Protein AF-A0AB38FK28-F1 (afdb_monomer_lite)

Sequence (221 aa):
MGLDLGRRVYFEWERLPGKGVQDGFDFVATDAWYVGEEPYRRPQGPSSAAFSTSLTITFDDGPDHKDHRIPLFGSRGEQVLTATWIARQGLHLVSSDLPDAWVNALGRVGHDLNVRQYGGVVERIDWVAEYQPDSGYVFLLSDVTVLGRGPSGLGMSGSAAQVDDEVESVVVCIADLVQDQVARAHVAWPWGDTGGFMTPRLVDAVAVWSGKGHHRVIGSL

Foldseek 3Di:
DADDPPFAKDFDWDFDDDDPDDDDPRIDTQWMDTDPDDTDHDPPDDDPDDDDDDDDDDDPDDDDDDDPDPDPDDDFFAWAFKWKAFLVPFIDTPGHPAPPLLVVLSRLLRLQLNDQKDQFHFGMKIWIWGADPVPQWIFIWIFTDTPPDDTPDTDFDDDTDGSPDDSQVSNLRVNQRVQVNCVVVVMAPNADPVGDHFHWDQDPNFTWGHDDVDTDGRNGD

Radius of gyration: 20.31 Å; chains: 1; bounding box: 53×39×53 Å

Structure (mmCIF, N/CA/C/O backbone):
data_AF-A0AB38FK28-F1
#
_entry.id   AF-A0AB38FK28-F1
#
loop_
_atom_site.group_PDB
_atom_site.id
_atom_site.type_symbol
_atom_site.label_atom_id
_atom_site.label_alt_id
_atom_site.label_comp_id
_atom_site.label_asym_id
_atom_site.label_entity_id
_atom_site.label_seq_id
_atom_site.pdbx_PDB_ins_code
_atom_site.Cartn_x
_atom_site.Cartn_y
_atom_site.Cartn_z
_atom_site.occupancy
_atom_site.B_iso_or_equiv
_atom_site.auth_seq_id
_atom_site.auth_comp_id
_atom_site.auth_asym_id
_atom_site.auth_atom_id
_atom_site.pdbx_PDB_model_num
ATOM 1 N N . MET A 1 1 ? 18.314 17.790 22.377 1.00 45.34 1 MET A N 1
ATOM 2 C CA . MET A 1 1 ? 19.606 18.012 21.695 1.00 45.34 1 MET A CA 1
ATOM 3 C C . MET A 1 1 ? 19.724 16.937 20.637 1.00 45.34 1 MET A C 1
ATOM 5 O O . MET A 1 1 ? 19.543 15.780 20.990 1.00 45.34 1 MET A O 1
ATOM 9 N N . GLY A 1 2 ? 19.870 17.319 19.371 1.00 56.09 2 GLY A N 1
ATOM 10 C CA . GLY A 1 2 ? 20.048 16.385 18.255 1.00 56.09 2 GLY A CA 1
ATOM 11 C C . GLY A 1 2 ? 21.513 16.316 17.833 1.00 56.09 2 GLY A C 1
ATOM 12 O O . GLY A 1 2 ? 22.313 17.133 18.285 1.00 56.09 2 GLY A O 1
ATOM 13 N N . LEU A 1 3 ? 21.842 15.340 16.989 1.00 63.22 3 LEU A N 1
ATOM 14 C CA . LEU A 1 3 ? 23.146 15.244 16.336 1.00 63.22 3 LEU A CA 1
ATOM 15 C C . LEU A 1 3 ? 23.212 16.222 15.149 1.00 63.22 3 LEU A C 1
ATOM 17 O O . LEU A 1 3 ? 22.220 16.430 14.451 1.00 63.22 3 LEU A O 1
ATOM 21 N N . ASP A 1 4 ? 24.384 16.800 14.922 1.00 67.00 4 ASP A N 1
ATOM 22 C CA . ASP A 1 4 ? 24.697 17.728 13.843 1.00 67.00 4 ASP A CA 1
ATOM 23 C C . ASP A 1 4 ? 24.969 16.933 12.565 1.00 67.00 4 ASP A C 1
ATOM 25 O O . ASP A 1 4 ? 25.774 15.994 12.546 1.00 67.00 4 ASP A O 1
ATOM 29 N N . LEU A 1 5 ? 24.321 17.336 11.473 1.00 55.88 5 LEU A N 1
ATOM 30 C CA . LEU A 1 5 ? 24.509 16.716 10.164 1.00 55.88 5 LEU A CA 1
ATOM 31 C C . LEU A 1 5 ? 25.976 16.808 9.715 1.00 55.88 5 LEU A C 1
ATOM 33 O O . LEU A 1 5 ? 26.608 17.859 9.804 1.00 55.88 5 LEU A O 1
ATOM 37 N N . GLY A 1 6 ? 26.510 15.695 9.202 1.00 70.12 6 GLY A N 1
ATOM 38 C CA . GLY A 1 6 ? 27.866 15.612 8.648 1.00 70.12 6 GLY A CA 1
ATOM 39 C C . GLY A 1 6 ? 28.989 15.395 9.670 1.00 70.12 6 GLY A C 1
ATOM 40 O O . GLY A 1 6 ? 30.139 15.217 9.267 1.00 70.12 6 GLY A O 1
ATOM 41 N N . ARG A 1 7 ? 28.698 15.362 10.979 1.00 66.94 7 ARG A N 1
ATOM 42 C CA . ARG A 1 7 ? 29.691 14.991 12.000 1.00 66.94 7 ARG A CA 1
ATOM 43 C C . ARG A 1 7 ? 29.719 13.479 12.220 1.00 66.94 7 ARG A C 1
ATOM 45 O O . ARG A 1 7 ? 28.685 12.821 12.271 1.00 66.94 7 ARG A O 1
ATOM 52 N N . ARG A 1 8 ? 30.926 12.928 12.385 1.00 67.81 8 ARG A N 1
ATOM 53 C CA . ARG A 1 8 ? 31.121 11.507 12.705 1.00 67.81 8 ARG A CA 1
ATOM 54 C C . ARG A 1 8 ? 30.740 11.230 14.157 1.00 67.81 8 ARG A C 1
ATOM 56 O O . ARG A 1 8 ? 31.128 11.986 15.050 1.00 67.81 8 ARG A O 1
ATOM 63 N N . VAL A 1 9 ? 30.048 10.120 14.380 1.00 72.38 9 VAL A N 1
ATOM 64 C CA . VAL A 1 9 ? 29.548 9.679 15.686 1.00 72.38 9 VAL A CA 1
ATOM 65 C C . VAL A 1 9 ? 29.892 8.209 15.931 1.00 72.38 9 VAL A C 1
ATOM 67 O O . VAL A 1 9 ? 29.940 7.419 14.990 1.00 72.38 9 VAL A O 1
ATOM 70 N N . TYR A 1 10 ? 30.144 7.854 17.188 1.00 73.38 10 TYR A N 1
ATOM 71 C CA . TYR A 1 10 ? 30.193 6.478 17.674 1.00 73.38 10 TYR A CA 1
ATOM 72 C C . TYR A 1 10 ? 28.842 6.092 18.275 1.00 73.38 10 TYR A C 1
ATOM 74 O O . TYR A 1 10 ? 28.153 6.949 18.828 1.00 73.38 10 TYR A O 1
ATOM 82 N N . PHE A 1 11 ? 28.500 4.805 18.184 1.00 75.19 11 PHE A N 1
ATOM 83 C CA . PHE A 1 11 ? 27.292 4.222 18.765 1.00 75.19 11 PHE A CA 1
ATOM 84 C C . PHE A 1 11 ? 27.637 3.004 19.618 1.00 75.19 11 PHE A C 1
ATOM 86 O O . PHE A 1 11 ? 28.484 2.197 19.227 1.00 75.19 11 PHE A O 1
ATOM 93 N N . GLU A 1 12 ? 26.930 2.847 20.733 1.00 74.62 12 GLU A N 1
ATOM 94 C CA . GLU A 1 12 ? 26.866 1.596 21.490 1.00 74.62 12 GLU A CA 1
ATOM 95 C C . GLU A 1 12 ? 25.506 0.936 21.243 1.00 74.62 12 GLU A C 1
ATOM 97 O O . GLU A 1 12 ? 24.482 1.620 21.195 1.00 74.62 12 GLU A O 1
ATOM 102 N N . TRP A 1 13 ? 25.502 -0.381 21.031 1.00 69.81 13 TRP A N 1
ATOM 103 C CA . TRP A 1 13 ? 24.314 -1.143 20.651 1.00 69.81 13 TRP A CA 1
ATOM 104 C C . TRP A 1 13 ? 24.038 -2.234 21.678 1.00 69.81 13 TRP A C 1
ATOM 106 O O . TRP A 1 13 ? 24.924 -3.030 21.990 1.00 69.81 13 TRP A O 1
ATOM 116 N N . GLU A 1 14 ? 22.791 -2.335 22.127 1.00 71.56 14 GLU A N 1
ATOM 117 C CA . GLU A 1 14 ? 22.325 -3.444 22.957 1.00 71.56 14 GLU A CA 1
ATOM 118 C C . GLU A 1 14 ? 21.278 -4.270 22.219 1.00 71.56 14 GLU A C 1
ATOM 120 O O . GLU A 1 14 ? 20.432 -3.752 21.488 1.00 71.56 14 GLU A O 1
ATOM 125 N N . ARG A 1 15 ? 21.327 -5.587 22.429 1.00 70.56 15 ARG A N 1
ATOM 126 C CA . ARG A 1 15 ? 20.330 -6.505 21.885 1.00 70.56 15 ARG A CA 1
ATOM 127 C C . ARG A 1 15 ? 19.040 -6.415 22.699 1.00 70.56 15 ARG A C 1
ATOM 129 O O . ARG A 1 15 ? 19.077 -6.585 23.918 1.00 70.56 15 ARG A O 1
ATOM 136 N N . LEU A 1 16 ? 17.900 -6.225 22.040 1.00 64.12 16 LEU A N 1
ATOM 137 C CA . LEU A 1 16 ? 16.601 -6.188 22.712 1.00 64.12 16 LEU A CA 1
ATOM 138 C C . LEU A 1 16 ? 16.271 -7.562 23.338 1.00 64.12 16 LEU A C 1
ATOM 140 O O . LEU A 1 16 ? 16.328 -8.585 22.649 1.00 64.12 16 LEU A O 1
ATOM 144 N N . PRO A 1 17 ? 15.918 -7.633 24.636 1.00 56.78 17 PRO A N 1
ATOM 145 C CA . PRO A 1 17 ? 15.586 -8.903 25.272 1.00 56.78 17 PRO A CA 1
ATOM 146 C C . PRO A 1 17 ? 14.168 -9.378 24.895 1.00 56.78 17 PRO A C 1
ATOM 148 O O . PRO A 1 17 ? 13.183 -8.701 25.179 1.00 56.78 17 PRO A O 1
ATOM 151 N N . GLY A 1 18 ? 14.048 -10.583 24.318 1.00 57.38 18 GLY A N 1
ATOM 152 C CA . GLY A 1 18 ? 12.764 -11.252 24.048 1.00 57.38 18 GLY A CA 1
ATOM 153 C C . GLY A 1 18 ? 12.897 -12.535 23.208 1.00 57.38 18 GLY A C 1
ATOM 154 O O . GLY A 1 18 ? 13.809 -12.659 22.397 1.00 57.38 18 GLY A O 1
ATOM 155 N N . LYS A 1 19 ? 12.002 -13.520 23.403 1.00 42.84 19 LYS A N 1
ATOM 156 C CA . LYS A 1 19 ? 11.842 -14.681 22.500 1.00 42.84 19 LYS A CA 1
ATOM 157 C C . LYS A 1 19 ? 10.788 -14.343 21.443 1.00 42.84 19 LYS A C 1
ATOM 159 O O . LYS A 1 19 ? 9.656 -14.050 21.809 1.00 42.84 19 LYS A O 1
ATOM 164 N N . GLY A 1 20 ? 11.154 -14.448 20.168 1.00 53.97 20 GLY A N 1
ATOM 165 C CA . GLY A 1 20 ? 10.292 -14.096 19.025 1.00 53.97 20 GLY A CA 1
ATOM 166 C C . GLY A 1 20 ? 10.968 -13.121 18.065 1.00 53.97 20 GLY A C 1
ATOM 167 O O . GLY A 1 20 ? 10.340 -12.200 17.567 1.00 53.97 20 GLY A O 1
ATOM 168 N N . VAL A 1 21 ? 12.273 -13.304 17.892 1.00 46.75 21 VAL A N 1
ATOM 169 C CA . VAL A 1 21 ? 13.160 -12.458 17.107 1.00 46.75 21 VAL A CA 1
ATOM 170 C C . VAL A 1 21 ? 12.971 -12.787 15.629 1.00 46.75 21 VAL A C 1
ATOM 172 O O . VAL A 1 21 ? 13.216 -13.929 15.238 1.00 46.75 21 VAL A O 1
ATOM 175 N N . GLN A 1 22 ? 12.532 -11.814 14.834 1.00 42.69 22 GLN A N 1
ATOM 176 C CA . GLN A 1 22 ? 12.426 -11.928 13.383 1.00 42.69 22 GLN A CA 1
ATOM 177 C C . GLN A 1 22 ? 13.329 -10.858 12.748 1.00 42.69 22 GLN A C 1
ATOM 179 O O . GLN A 1 22 ? 13.179 -9.674 13.029 1.00 42.69 22 GLN A O 1
ATOM 184 N N . ASP A 1 23 ? 14.281 -11.330 11.943 1.00 45.16 23 ASP A N 1
ATOM 185 C CA . ASP A 1 23 ? 15.019 -10.614 10.899 1.00 45.16 23 ASP A CA 1
ATOM 186 C C . ASP A 1 23 ? 15.757 -9.318 11.287 1.00 45.16 23 ASP A C 1
ATOM 188 O O . ASP A 1 23 ? 15.281 -8.218 11.056 1.00 45.16 23 ASP A O 1
ATOM 192 N N . GLY A 1 24 ? 16.998 -9.439 11.778 1.00 48.94 24 GLY A N 1
ATOM 193 C CA . GLY A 1 24 ? 18.064 -8.432 11.591 1.00 48.94 24 GLY A CA 1
ATOM 194 C C . GLY A 1 24 ? 17.951 -7.085 12.326 1.00 48.94 24 GLY A C 1
ATOM 195 O O . GLY A 1 24 ? 18.949 -6.370 12.400 1.00 48.94 24 GLY A O 1
ATOM 196 N N . PHE A 1 25 ? 16.806 -6.752 12.922 1.00 52.03 25 PHE A N 1
ATOM 197 C CA . PHE A 1 25 ? 16.550 -5.490 13.636 1.00 52.03 25 PHE A CA 1
ATOM 198 C C . PHE A 1 25 ? 16.627 -5.640 15.172 1.00 52.03 25 PHE A C 1
ATOM 200 O O . PHE A 1 25 ? 15.897 -4.998 15.925 1.00 52.03 25 PHE A O 1
ATOM 207 N N . ASP A 1 26 ? 17.538 -6.495 15.646 1.00 66.56 26 ASP A N 1
ATOM 208 C CA . ASP A 1 26 ? 17.649 -6.947 17.046 1.00 66.56 26 ASP A CA 1
ATOM 209 C C . ASP A 1 26 ? 18.312 -5.954 18.006 1.00 66.56 26 ASP A C 1
ATOM 211 O O . ASP A 1 26 ? 18.405 -6.228 19.207 1.00 66.56 26 ASP A O 1
ATOM 215 N N . PHE A 1 27 ? 18.835 -4.844 17.493 1.00 62.97 27 PHE A N 1
ATOM 216 C CA . PHE A 1 27 ? 19.726 -3.958 18.229 1.00 62.97 27 PHE A CA 1
ATOM 217 C C . PHE A 1 27 ? 19.141 -2.556 18.335 1.00 62.97 27 PHE A C 1
ATOM 219 O O . PHE A 1 27 ? 18.683 -1.978 17.351 1.00 62.97 27 PHE A O 1
ATOM 226 N N . VAL A 1 28 ? 19.201 -1.991 19.537 1.00 63.28 28 VAL A N 1
ATOM 227 C CA . VAL A 1 28 ? 18.899 -0.583 19.789 1.00 63.28 28 VAL A CA 1
ATOM 228 C C . VAL A 1 28 ? 20.192 0.134 20.146 1.00 63.28 28 VAL A C 1
ATOM 230 O O . VAL A 1 28 ? 20.982 -0.367 20.945 1.00 63.28 28 VAL A O 1
ATOM 233 N N . ALA A 1 29 ? 20.426 1.299 19.543 1.00 66.19 29 ALA A N 1
ATOM 234 C CA . ALA A 1 29 ? 21.518 2.162 19.967 1.00 66.19 29 ALA A CA 1
ATOM 235 C C . ALA A 1 29 ? 21.179 2.730 21.352 1.00 66.19 29 ALA A C 1
ATOM 237 O O . ALA A 1 29 ? 20.162 3.413 21.508 1.00 66.19 29 ALA A O 1
ATOM 238 N N . THR A 1 30 ? 21.996 2.435 22.359 1.00 69.81 30 THR A N 1
ATOM 239 C CA . THR A 1 30 ? 21.799 2.925 23.731 1.00 69.81 30 THR A CA 1
ATOM 240 C C . THR A 1 30 ? 22.462 4.271 23.950 1.00 69.81 30 THR A C 1
ATOM 242 O O . THR A 1 30 ? 21.908 5.128 24.642 1.00 69.81 30 THR A O 1
ATOM 245 N N . ASP A 1 31 ? 23.602 4.481 23.296 1.00 68.50 31 ASP A N 1
ATOM 246 C CA . ASP A 1 31 ? 24.428 5.668 23.447 1.00 68.50 31 ASP A CA 1
ATOM 247 C C . ASP A 1 31 ? 24.978 6.115 22.088 1.00 68.50 31 ASP A C 1
ATOM 249 O O . ASP A 1 31 ? 25.240 5.305 21.196 1.00 68.50 31 ASP A O 1
ATOM 253 N N . ALA A 1 32 ? 25.148 7.429 21.935 1.00 72.31 32 ALA A N 1
ATOM 254 C CA . ALA A 1 32 ? 25.758 8.047 20.765 1.00 72.31 32 ALA A CA 1
ATOM 255 C C . ALA A 1 32 ? 26.589 9.266 21.182 1.00 72.31 32 ALA A C 1
ATOM 257 O O . ALA A 1 32 ? 26.138 10.071 22.000 1.00 72.31 32 ALA A O 1
ATOM 258 N N . TRP A 1 33 ? 27.786 9.428 20.617 1.00 78.94 33 TRP A N 1
ATOM 259 C CA . TRP A 1 33 ? 28.655 10.583 20.885 1.00 78.94 33 TRP A CA 1
ATOM 260 C C . TRP A 1 33 ? 29.524 10.930 19.679 1.00 78.94 33 TRP A C 1
ATOM 262 O O . TRP A 1 33 ? 29.792 10.077 18.835 1.00 78.94 33 TRP A O 1
ATOM 272 N N . TYR A 1 34 ? 29.972 12.183 19.565 1.00 77.81 34 TYR A N 1
ATOM 273 C CA . TYR A 1 34 ? 30.858 12.573 18.468 1.00 77.81 34 TYR A CA 1
ATOM 274 C C . TYR A 1 34 ? 32.239 11.939 18.605 1.00 77.81 34 TYR A C 1
ATOM 276 O O . TYR A 1 34 ? 32.780 11.782 19.701 1.00 77.81 34 TYR A O 1
ATOM 284 N N . VAL A 1 35 ? 32.850 11.617 17.466 1.00 70.62 35 VAL A N 1
ATOM 285 C CA . VAL A 1 35 ? 34.230 11.126 17.428 1.00 70.62 35 VAL A CA 1
ATOM 286 C C . VAL A 1 35 ? 35.160 12.186 18.031 1.00 70.62 35 VAL A C 1
ATOM 288 O O . VAL A 1 35 ? 35.263 13.293 17.505 1.00 70.62 35 VAL A O 1
ATOM 291 N N . GLY A 1 36 ? 35.841 11.828 19.123 1.00 74.06 36 GLY A N 1
ATOM 292 C CA . GLY A 1 36 ? 36.743 12.713 19.871 1.00 74.06 36 GLY A CA 1
ATOM 293 C C . GLY A 1 36 ? 36.127 13.376 21.109 1.00 74.06 36 GLY A C 1
ATOM 294 O O . GLY A 1 36 ? 36.848 14.060 21.829 1.00 74.06 36 GLY A O 1
ATOM 295 N N . GLU A 1 37 ? 34.837 13.162 21.378 1.00 78.00 37 GLU A N 1
ATOM 296 C CA . GLU A 1 37 ? 34.157 13.618 22.597 1.00 78.00 37 GLU A CA 1
ATOM 297 C C . GLU A 1 37 ? 33.921 12.450 23.572 1.00 78.00 37 GLU A C 1
ATOM 299 O O . GLU A 1 37 ? 33.956 11.280 23.180 1.00 78.00 37 GLU A O 1
ATOM 304 N N . GLU A 1 38 ? 33.708 12.755 24.857 1.00 69.19 38 GLU A N 1
ATOM 305 C CA . GLU A 1 38 ? 33.360 11.732 25.849 1.00 69.19 38 GLU A CA 1
ATOM 306 C C . GLU A 1 38 ? 31.903 11.256 25.668 1.00 69.19 38 GLU A C 1
ATOM 308 O O . GLU A 1 38 ? 31.031 12.069 25.341 1.00 69.19 38 GLU A O 1
ATOM 313 N N . PRO A 1 39 ? 31.605 9.960 25.896 1.00 63.84 39 PRO A N 1
ATOM 314 C CA . PRO A 1 39 ? 30.258 9.417 25.754 1.00 63.84 39 PRO A CA 1
ATOM 315 C C . PRO A 1 39 ? 29.245 10.138 26.649 1.00 63.84 39 PRO A C 1
ATOM 317 O O . PRO A 1 39 ? 29.352 10.114 27.879 1.00 63.84 39 PRO A O 1
ATOM 320 N N . TYR A 1 40 ? 28.222 10.746 26.046 1.00 60.44 40 TYR A N 1
ATOM 321 C CA . TYR A 1 40 ? 27.107 11.301 26.805 1.00 60.44 40 TYR A CA 1
ATOM 322 C C . TYR A 1 40 ? 26.175 10.172 27.249 1.00 60.44 40 TYR A C 1
ATOM 324 O O . TYR A 1 40 ? 25.362 9.686 26.466 1.00 60.44 40 TYR A O 1
ATOM 332 N N . ARG A 1 41 ? 26.254 9.783 28.525 1.00 55.84 41 ARG A N 1
ATOM 333 C CA . ARG A 1 41 ? 25.290 8.847 29.114 1.00 55.84 41 ARG A CA 1
ATOM 334 C C . ARG A 1 41 ? 24.007 9.571 29.488 1.00 55.84 41 ARG A C 1
ATOM 336 O O . ARG A 1 41 ? 24.016 10.492 30.311 1.00 55.84 41 ARG A O 1
ATOM 343 N N . ARG A 1 42 ? 22.882 9.119 28.933 1.00 51.28 42 ARG A N 1
ATOM 344 C CA . ARG A 1 42 ? 21.558 9.609 29.336 1.00 51.28 42 ARG A CA 1
ATOM 345 C C . ARG A 1 42 ? 21.354 9.345 30.843 1.00 51.28 42 ARG A C 1
ATOM 347 O O . ARG A 1 42 ? 21.600 8.227 31.297 1.00 51.28 42 ARG A O 1
ATOM 354 N N . PRO A 1 43 ? 20.862 10.322 31.629 1.00 50.16 43 PRO A N 1
ATOM 355 C CA . PRO A 1 43 ? 20.476 10.073 33.014 1.00 50.16 43 PRO A CA 1
ATOM 356 C C . PRO A 1 43 ? 19.419 8.964 33.076 1.00 50.16 43 PRO A C 1
ATOM 358 O O . PRO A 1 43 ? 18.371 9.070 32.436 1.00 50.16 43 PRO A O 1
ATOM 361 N N . GLN A 1 44 ? 19.679 7.903 33.840 1.00 46.41 44 GLN A N 1
ATOM 362 C CA . GLN A 1 44 ? 18.684 6.862 34.084 1.00 46.41 44 GLN A CA 1
ATOM 363 C C . GLN A 1 44 ? 17.610 7.414 35.031 1.00 46.41 44 GLN A C 1
ATOM 365 O O . GLN A 1 44 ? 17.817 7.537 36.235 1.00 46.41 44 GLN A O 1
ATOM 370 N N . GLY A 1 45 ? 16.465 7.798 34.471 1.00 51.53 45 GLY A N 1
ATOM 371 C CA . GLY A 1 45 ? 15.310 8.294 35.211 1.00 51.53 45 GLY A CA 1
ATOM 372 C C . GLY A 1 45 ? 14.088 8.441 34.300 1.00 51.53 45 GLY A C 1
ATOM 373 O O . GLY A 1 45 ? 14.239 8.476 33.076 1.00 51.53 45 GLY A O 1
ATOM 374 N N . PRO A 1 46 ? 12.867 8.506 34.861 1.00 40.25 46 PRO A N 1
ATOM 375 C CA . PRO A 1 46 ? 11.655 8.669 34.069 1.00 40.25 46 PRO A CA 1
ATOM 376 C C . PRO A 1 46 ? 11.679 10.030 33.361 1.00 40.25 46 PRO A C 1
ATOM 378 O O . PRO A 1 46 ? 11.501 11.079 33.978 1.00 40.25 46 PRO A O 1
ATOM 381 N N . SER A 1 47 ? 11.920 10.008 32.052 1.00 46.09 47 SER A N 1
ATOM 382 C CA . SER A 1 47 ? 11.787 11.180 31.188 1.00 46.09 47 SER A CA 1
ATOM 383 C C . SER A 1 47 ? 10.307 11.419 30.895 1.00 46.09 47 SER A C 1
ATOM 385 O O . SER A 1 47 ? 9.646 10.556 30.322 1.00 46.09 47 SER A O 1
ATOM 387 N N . SER A 1 48 ? 9.785 12.595 31.250 1.00 41.97 48 SER A N 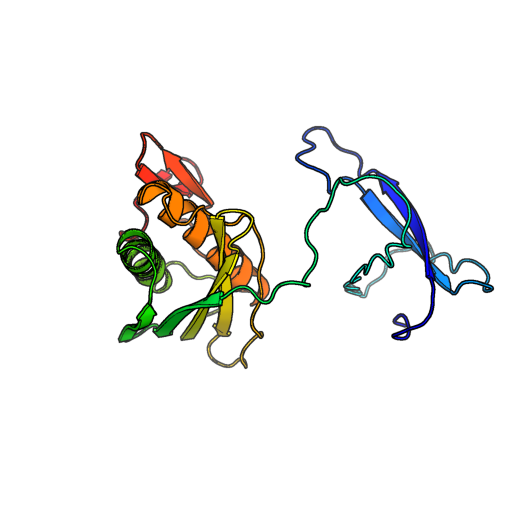1
ATOM 388 C CA . SER A 1 48 ? 8.422 13.033 30.903 1.00 41.97 48 SER A CA 1
ATOM 389 C C . SER A 1 48 ? 8.285 13.525 29.456 1.00 41.97 48 SER A C 1
ATOM 391 O O . SER A 1 48 ? 7.190 13.889 29.031 1.00 41.97 48 SER A O 1
ATOM 393 N N . ALA A 1 49 ? 9.374 13.524 28.684 1.00 36.28 49 ALA A N 1
ATOM 394 C CA . ALA A 1 49 ? 9.381 13.882 27.275 1.00 36.28 49 ALA A CA 1
ATOM 395 C C . ALA A 1 49 ? 9.846 12.684 26.437 1.00 36.28 49 ALA A C 1
ATOM 397 O O . ALA A 1 49 ? 10.972 12.195 26.585 1.00 36.28 49 ALA A O 1
ATOM 398 N N . ALA A 1 50 ? 8.970 12.208 25.553 1.00 30.25 50 ALA A N 1
ATOM 399 C CA . ALA A 1 50 ? 9.341 11.279 24.498 1.00 30.25 50 ALA A CA 1
ATOM 400 C C . ALA A 1 50 ? 10.124 12.061 23.436 1.00 30.25 50 ALA A C 1
ATOM 402 O O . ALA A 1 50 ? 9.551 12.808 22.646 1.00 30.25 50 ALA A O 1
ATOM 403 N N . PHE A 1 51 ? 11.447 11.930 23.448 1.00 34.31 51 PHE A N 1
ATOM 404 C CA . PHE A 1 51 ? 12.283 12.410 22.355 1.00 34.31 51 PHE A CA 1
ATOM 405 C C . PHE A 1 51 ? 12.344 11.314 21.293 1.00 34.31 51 PHE A C 1
ATOM 407 O O . PHE A 1 51 ? 12.850 10.227 21.566 1.00 34.31 51 PHE A O 1
ATOM 414 N N . SER A 1 52 ? 11.814 11.600 20.105 1.00 32.31 52 SER A N 1
ATOM 415 C CA . SER A 1 52 ? 12.049 10.788 18.912 1.00 32.31 52 SER A CA 1
ATOM 416 C C . SER A 1 52 ? 13.367 11.228 18.277 1.00 32.31 52 SER A C 1
ATOM 418 O O . SER A 1 52 ? 13.581 12.420 18.045 1.00 32.31 52 SER A O 1
ATOM 420 N N . THR A 1 53 ? 14.259 10.280 18.017 1.00 34.44 53 THR A N 1
ATOM 421 C CA . THR A 1 53 ? 15.469 10.489 17.220 1.00 34.44 53 THR A CA 1
ATOM 422 C C . THR A 1 53 ? 15.442 9.471 16.093 1.00 34.44 53 THR A C 1
ATOM 424 O O . THR A 1 53 ? 15.495 8.272 16.341 1.00 34.44 53 THR A O 1
ATOM 427 N N . SER A 1 54 ? 15.338 9.949 14.855 1.00 35.09 54 SER A N 1
ATOM 428 C CA . SER A 1 54 ? 15.556 9.148 13.654 1.00 35.09 54 SER A CA 1
ATOM 429 C C . SER A 1 54 ? 17.036 9.218 13.287 1.00 35.09 54 SER A C 1
ATOM 431 O O . SER A 1 54 ? 17.563 10.311 13.070 1.00 35.09 54 SER A O 1
ATOM 433 N N . LEU A 1 55 ? 17.704 8.069 13.233 1.00 37.97 55 LEU A N 1
ATOM 434 C CA . LEU A 1 55 ? 19.081 7.944 12.767 1.00 37.97 55 LEU A CA 1
ATOM 435 C C . LEU A 1 55 ? 19.076 7.388 11.342 1.00 37.97 55 LEU A C 1
ATOM 437 O O . LEU A 1 55 ? 18.569 6.294 11.111 1.00 37.97 55 LEU A O 1
ATOM 441 N N . THR A 1 56 ? 19.685 8.117 10.412 1.00 36.03 56 THR A N 1
ATOM 442 C CA . THR A 1 56 ? 19.988 7.620 9.066 1.00 36.03 56 THR A CA 1
ATOM 443 C C . THR A 1 56 ? 21.458 7.223 9.038 1.00 36.03 56 THR A C 1
ATOM 445 O O . THR A 1 56 ? 22.329 8.082 9.168 1.00 36.03 56 THR A O 1
ATOM 448 N N . ILE A 1 57 ? 21.742 5.926 8.913 1.00 37.06 57 ILE A N 1
ATOM 449 C CA . ILE A 1 57 ? 23.108 5.404 8.797 1.00 37.06 57 ILE A CA 1
ATOM 450 C C . ILE A 1 57 ? 23.460 5.338 7.311 1.00 37.06 57 ILE A C 1
ATOM 452 O O . ILE A 1 57 ? 22.817 4.620 6.550 1.00 37.06 57 ILE A O 1
ATOM 456 N N . THR A 1 58 ? 24.480 6.083 6.898 1.00 34.09 58 THR A N 1
ATOM 457 C CA . THR A 1 58 ? 25.113 5.959 5.579 1.00 34.09 58 THR A CA 1
ATOM 458 C C . THR A 1 58 ? 26.454 5.259 5.747 1.00 34.09 58 THR A C 1
ATOM 460 O O . THR A 1 58 ? 27.318 5.766 6.465 1.00 34.09 58 THR A O 1
ATOM 463 N N . PHE A 1 59 ? 26.624 4.104 5.107 1.00 34.34 59 PHE A N 1
ATOM 464 C CA . PHE A 1 59 ? 27.897 3.391 5.064 1.00 34.34 59 PHE A CA 1
ATOM 465 C C . PHE A 1 59 ? 28.786 4.018 3.981 1.00 34.34 59 PHE A C 1
ATOM 467 O O . PHE A 1 59 ? 28.364 4.167 2.837 1.00 34.34 59 PHE A O 1
ATOM 474 N N . ASP A 1 60 ? 29.988 4.441 4.370 1.00 36.47 60 ASP A N 1
ATOM 475 C CA . ASP A 1 60 ? 31.040 4.894 3.456 1.00 36.47 60 ASP A CA 1
ATOM 476 C C . ASP A 1 60 ? 31.902 3.670 3.122 1.00 36.47 60 ASP A C 1
ATOM 478 O O . ASP A 1 60 ? 32.842 3.334 3.848 1.00 36.47 60 ASP A O 1
ATOM 482 N N . ASP A 1 61 ? 31.498 2.926 2.090 1.00 42.53 61 ASP A N 1
ATOM 483 C CA . ASP A 1 61 ? 32.192 1.712 1.665 1.00 42.53 61 ASP A CA 1
ATOM 484 C C . ASP A 1 61 ? 33.493 2.086 0.938 1.00 42.53 61 ASP A C 1
ATOM 486 O O . ASP A 1 61 ? 33.515 2.447 -0.241 1.00 42.53 61 ASP A O 1
ATOM 490 N N . GLY A 1 62 ? 34.606 2.001 1.672 1.00 37.19 62 GLY A N 1
ATOM 491 C CA . GLY A 1 62 ? 35.954 2.052 1.110 1.00 37.19 62 GLY A CA 1
ATOM 492 C C . GLY A 1 62 ? 36.204 0.914 0.101 1.00 37.19 62 GLY A C 1
ATOM 493 O O . GLY A 1 62 ? 35.563 -0.134 0.166 1.00 37.19 62 GLY A O 1
ATOM 494 N N . PRO A 1 63 ? 37.156 1.083 -0.833 1.00 39.78 63 PRO A N 1
ATOM 495 C CA . PRO A 1 63 ? 37.138 0.418 -2.140 1.00 39.78 63 PRO A CA 1
ATOM 496 C C . PRO A 1 63 ? 37.560 -1.062 -2.166 1.00 39.78 63 PRO A C 1
ATOM 498 O O . PRO A 1 63 ? 37.818 -1.580 -3.247 1.00 39.78 63 PRO A O 1
ATOM 501 N N . ASP A 1 64 ? 37.674 -1.751 -1.030 1.00 45.44 64 ASP A N 1
ATOM 502 C CA . ASP A 1 64 ? 38.395 -3.027 -0.999 1.00 45.44 64 ASP A CA 1
ATOM 503 C C . ASP A 1 64 ? 37.832 -4.014 0.037 1.00 45.44 64 ASP A C 1
ATOM 505 O O . ASP A 1 64 ? 38.437 -4.254 1.074 1.00 45.44 64 ASP A O 1
ATOM 509 N N . HIS A 1 65 ? 36.658 -4.600 -0.230 1.00 38.06 65 HIS A N 1
ATOM 510 C CA . HIS A 1 65 ? 36.294 -5.940 0.251 1.00 38.06 65 HIS A CA 1
ATOM 511 C C . HIS A 1 65 ? 35.126 -6.530 -0.564 1.00 38.06 65 HIS A C 1
ATOM 513 O O . HIS A 1 65 ? 34.230 -5.835 -1.027 1.00 38.06 65 HIS A O 1
ATOM 519 N N . LYS A 1 66 ? 35.212 -7.844 -0.787 1.00 34.56 66 LYS A N 1
ATOM 520 C CA . LYS A 1 66 ? 34.493 -8.651 -1.784 1.00 34.56 66 LYS A CA 1
ATOM 521 C C . LYS A 1 66 ? 32.962 -8.589 -1.671 1.00 34.56 66 LYS A C 1
ATOM 523 O O . LYS A 1 66 ? 32.412 -8.677 -0.579 1.00 34.56 66 LYS A O 1
ATOM 528 N N . ASP A 1 67 ? 32.332 -8.516 -2.844 1.00 36.16 67 ASP A N 1
ATOM 529 C CA . ASP A 1 67 ? 30.906 -8.328 -3.131 1.00 36.16 67 ASP A CA 1
ATOM 530 C C . ASP A 1 67 ? 29.929 -9.161 -2.277 1.00 36.16 67 ASP A C 1
ATOM 532 O O . ASP A 1 67 ? 29.532 -10.271 -2.631 1.00 36.16 67 ASP A O 1
ATOM 536 N N . HIS A 1 68 ? 29.418 -8.539 -1.219 1.00 34.16 68 HIS A N 1
ATOM 537 C CA . HIS A 1 68 ? 28.023 -8.687 -0.811 1.00 34.16 68 HIS A CA 1
ATOM 538 C C . HIS A 1 68 ? 27.379 -7.301 -0.867 1.00 34.16 68 HIS A C 1
ATOM 540 O O . HIS A 1 68 ? 27.128 -6.663 0.151 1.00 34.16 68 HIS A O 1
ATOM 546 N N . ARG A 1 69 ? 27.184 -6.797 -2.092 1.00 28.50 69 ARG A N 1
ATOM 547 C CA . ARG A 1 69 ? 26.515 -5.518 -2.335 1.00 28.50 69 ARG A CA 1
ATOM 548 C C . ARG A 1 69 ? 25.039 -5.658 -1.975 1.00 28.50 69 ARG A C 1
ATOM 550 O O . ARG A 1 69 ? 24.279 -6.266 -2.721 1.00 28.50 69 ARG A O 1
ATOM 557 N N . ILE A 1 70 ? 24.633 -5.058 -0.864 1.00 36.66 70 ILE A N 1
ATOM 558 C CA . ILE A 1 70 ? 23.283 -4.505 -0.756 1.00 36.66 70 ILE A CA 1
ATOM 559 C C . ILE A 1 70 ? 23.327 -3.230 -1.613 1.00 36.66 70 ILE A C 1
ATOM 561 O O . ILE A 1 70 ? 24.089 -2.323 -1.273 1.00 36.66 70 ILE A O 1
ATOM 565 N N . PRO A 1 71 ? 22.630 -3.144 -2.759 1.00 34.16 71 PRO A N 1
ATOM 566 C CA . PRO A 1 71 ? 22.733 -1.972 -3.615 1.00 34.16 71 PRO A CA 1
ATOM 567 C C . PRO A 1 71 ? 22.042 -0.777 -2.943 1.00 34.16 71 PRO A C 1
ATOM 569 O O . PRO A 1 71 ? 20.822 -0.650 -2.964 1.00 34.16 71 PRO A O 1
ATOM 572 N N . LEU A 1 72 ? 22.840 0.110 -2.346 1.00 37.59 72 LEU A N 1
ATOM 573 C CA . LEU A 1 72 ? 22.429 1.444 -1.914 1.00 37.59 72 LEU A CA 1
ATOM 574 C C . LEU A 1 72 ? 22.485 2.405 -3.117 1.00 37.59 72 LEU A C 1
ATOM 576 O O . LEU A 1 72 ? 23.562 2.711 -3.619 1.00 37.59 72 LEU A O 1
ATOM 580 N N . PHE A 1 73 ? 21.313 2.865 -3.569 1.00 44.94 73 PHE A N 1
ATOM 581 C CA . PHE A 1 73 ? 21.040 4.170 -4.207 1.00 44.94 73 PHE A CA 1
ATOM 582 C C . PHE A 1 73 ? 22.019 4.709 -5.283 1.00 44.94 73 PHE A C 1
ATOM 584 O O . PHE A 1 73 ? 22.221 5.920 -5.375 1.00 44.94 73 PHE A O 1
ATOM 591 N N . GLY A 1 74 ? 22.621 3.846 -6.111 1.00 37.47 74 GLY A N 1
ATOM 592 C CA . GLY A 1 74 ? 23.599 4.244 -7.143 1.00 37.47 74 GLY A CA 1
ATOM 593 C C . GLY A 1 74 ? 23.129 4.122 -8.598 1.00 37.47 74 GLY A C 1
ATOM 594 O O . GLY A 1 74 ? 23.599 4.863 -9.459 1.00 37.47 74 GLY A O 1
ATOM 595 N N . SER A 1 75 ? 22.179 3.236 -8.887 1.00 48.66 75 SER A N 1
ATOM 596 C CA . SER A 1 75 ? 21.415 3.238 -10.134 1.00 48.66 75 SER A CA 1
ATOM 597 C C . SER A 1 75 ? 20.053 3.837 -9.810 1.00 48.66 75 SER A C 1
ATOM 599 O O . SER A 1 75 ? 19.312 3.282 -9.004 1.00 48.66 75 SER A O 1
ATOM 601 N N . ARG A 1 76 ? 19.728 5.010 -10.375 1.00 60.06 76 ARG A N 1
ATOM 602 C CA . ARG A 1 76 ? 18.338 5.489 -10.360 1.00 60.06 76 ARG A CA 1
ATOM 603 C C . ARG A 1 76 ? 17.506 4.375 -10.980 1.00 60.06 76 ARG A C 1
ATOM 605 O O . ARG A 1 76 ? 17.743 4.049 -12.143 1.00 60.06 76 ARG A O 1
ATOM 612 N N . GLY A 1 77 ? 16.607 3.783 -10.198 1.00 69.06 77 GLY A N 1
ATOM 613 C CA . GLY A 1 77 ? 15.602 2.900 -10.760 1.00 69.06 77 GLY A CA 1
ATOM 614 C C . GLY A 1 77 ? 14.862 3.650 -11.863 1.00 69.06 77 GLY A C 1
ATOM 615 O O . GLY A 1 77 ? 14.718 4.877 -11.818 1.00 69.06 77 GLY A O 1
ATOM 616 N N . GLU A 1 78 ? 14.464 2.933 -12.903 1.00 88.69 78 GLU A N 1
ATOM 617 C CA . GLU A 1 78 ? 13.648 3.531 -13.949 1.00 88.69 78 GLU A CA 1
ATOM 618 C C . GLU A 1 78 ? 12.248 3.760 -13.385 1.00 88.69 78 GLU A C 1
ATOM 620 O O . GLU A 1 78 ? 11.642 2.843 -12.832 1.00 88.69 78 GLU A O 1
ATOM 625 N N . GLN A 1 79 ? 11.733 4.984 -13.482 1.00 93.31 79 GLN A N 1
ATOM 626 C CA . GLN A 1 79 ? 10.362 5.261 -13.073 1.00 93.31 79 GLN A CA 1
ATOM 627 C C . GLN A 1 79 ? 9.409 4.610 -14.077 1.00 93.31 79 GLN A C 1
ATOM 629 O O . GLN A 1 79 ? 9.297 5.067 -15.209 1.00 93.31 79 GLN A O 1
ATOM 634 N N . VAL A 1 80 ? 8.702 3.576 -13.632 1.00 94.88 80 VAL A N 1
ATOM 635 C CA . VAL A 1 80 ? 7.851 2.712 -14.470 1.00 94.88 80 VAL A CA 1
ATOM 636 C C . VAL A 1 80 ? 6.365 2.833 -14.136 1.00 94.88 80 VAL A C 1
ATOM 638 O O . VAL A 1 80 ? 5.519 2.248 -14.809 1.00 94.88 80 VAL A O 1
ATOM 641 N N . LEU A 1 81 ? 6.008 3.583 -13.089 1.00 95.81 81 LEU A N 1
ATOM 642 C CA . LEU A 1 81 ? 4.614 3.877 -12.758 1.00 95.81 81 LEU A CA 1
ATOM 643 C C . LEU A 1 81 ? 4.478 5.235 -12.079 1.00 95.81 81 LEU A C 1
ATOM 645 O O . LEU A 1 81 ? 5.288 5.625 -11.237 1.00 95.81 81 LEU A O 1
ATOM 649 N N . THR A 1 82 ? 3.405 5.942 -12.417 1.00 96.50 82 THR A N 1
ATOM 650 C CA . THR A 1 82 ? 2.926 7.113 -11.684 1.00 96.50 82 THR A CA 1
ATOM 651 C C . THR A 1 82 ? 1.414 7.057 -11.591 1.00 96.50 82 THR A C 1
ATOM 653 O O . THR A 1 82 ? 0.713 6.922 -12.598 1.00 96.50 82 THR A O 1
ATOM 656 N N . ALA A 1 83 ? 0.899 7.165 -10.375 1.00 96.69 83 ALA A N 1
ATOM 657 C CA . ALA A 1 83 ? -0.526 7.137 -10.116 1.00 96.69 83 ALA A CA 1
ATOM 658 C C . ALA A 1 83 ? -0.874 8.020 -8.922 1.00 96.69 83 ALA A C 1
ATOM 660 O O . ALA A 1 83 ? -0.048 8.269 -8.050 1.00 96.69 83 ALA A O 1
ATOM 661 N N . THR A 1 84 ? -2.120 8.461 -8.867 1.00 97.44 84 THR A N 1
ATOM 662 C CA . THR A 1 84 ? -2.661 9.185 -7.722 1.00 97.44 84 THR A CA 1
ATOM 663 C C . THR A 1 84 ? -3.963 8.526 -7.315 1.00 97.44 84 THR A C 1
ATOM 665 O O . THR A 1 84 ? -4.841 8.304 -8.143 1.00 97.44 84 THR A O 1
ATOM 668 N N . TRP A 1 85 ? -4.119 8.246 -6.032 1.00 97.44 85 TRP A N 1
ATOM 669 C CA . TRP A 1 85 ? -5.394 7.866 -5.449 1.00 97.44 85 TRP A CA 1
ATOM 670 C C . TRP A 1 85 ? -5.996 9.044 -4.681 1.00 97.44 85 TRP A C 1
ATOM 672 O O . TRP A 1 85 ? -5.288 9.733 -3.948 1.00 97.44 85 TRP A O 1
ATOM 682 N N . ILE A 1 86 ? -7.304 9.272 -4.830 1.00 95.81 86 ILE A N 1
ATOM 683 C CA . ILE A 1 86 ? -8.056 10.306 -4.103 1.00 95.81 86 ILE A CA 1
ATOM 684 C C . ILE A 1 86 ? -9.339 9.680 -3.555 1.00 95.81 86 ILE A C 1
ATOM 686 O O . ILE A 1 86 ? -10.104 9.101 -4.322 1.00 95.81 86 ILE A O 1
ATOM 690 N N . ALA A 1 87 ? -9.644 9.868 -2.267 1.00 91.25 87 ALA A N 1
ATOM 691 C CA . ALA A 1 87 ? -10.732 9.159 -1.575 1.00 91.25 87 ALA A CA 1
ATOM 692 C C . ALA A 1 87 ? -12.087 9.148 -2.322 1.00 91.25 87 ALA A C 1
ATOM 694 O O . ALA A 1 87 ? -12.783 8.142 -2.404 1.00 91.25 87 ALA A O 1
ATOM 695 N N . ARG A 1 88 ? -12.480 10.260 -2.951 1.00 88.94 88 ARG A N 1
ATOM 696 C CA . ARG A 1 88 ? -13.769 10.342 -3.672 1.00 88.94 88 ARG A CA 1
ATOM 697 C C . ARG A 1 88 ? -13.709 10.002 -5.155 1.00 88.94 88 ARG A C 1
ATOM 699 O O . ARG A 1 88 ? -14.758 9.914 -5.785 1.00 88.94 88 ARG A O 1
ATOM 706 N N . GLN A 1 89 ? -12.513 9.892 -5.715 1.00 93.31 89 GLN A N 1
ATOM 707 C CA . GLN A 1 89 ? -12.313 9.749 -7.158 1.00 93.31 89 GLN A CA 1
ATOM 708 C C . GLN A 1 89 ? -11.694 8.391 -7.513 1.00 93.31 89 GLN A C 1
ATOM 710 O O . GLN A 1 89 ? -11.820 7.934 -8.645 1.00 93.31 89 GLN A O 1
ATOM 715 N N . GLY A 1 90 ? -11.122 7.705 -6.523 1.00 94.00 90 GLY A N 1
ATOM 716 C CA . GLY A 1 90 ? -10.443 6.435 -6.692 1.00 94.00 90 GLY A CA 1
ATOM 717 C C . GLY A 1 90 ? -9.047 6.616 -7.277 1.00 94.00 90 GLY A C 1
ATOM 718 O O . GLY A 1 90 ? -8.386 7.633 -7.063 1.00 94.00 90 GLY A O 1
ATOM 719 N N . LEU A 1 91 ? -8.594 5.578 -7.973 1.00 96.12 91 LEU A N 1
ATOM 720 C CA . LEU A 1 91 ? -7.286 5.528 -8.608 1.00 96.12 91 LEU A CA 1
ATOM 721 C C . LEU A 1 91 ? -7.297 6.252 -9.960 1.00 96.12 91 LEU A C 1
ATOM 723 O O . LEU A 1 91 ? -8.080 5.923 -10.849 1.00 96.12 91 LEU A O 1
ATOM 727 N N . HIS A 1 92 ? -6.355 7.169 -10.133 1.00 96.81 92 HIS A N 1
ATOM 728 C CA . HIS A 1 92 ? -6.001 7.807 -11.391 1.00 96.81 92 HIS A CA 1
ATOM 729 C C . HIS A 1 92 ? -4.598 7.372 -11.801 1.00 96.81 92 HIS A C 1
ATOM 731 O O . HIS A 1 92 ? -3.605 7.780 -11.201 1.00 96.81 92 HIS A O 1
ATOM 737 N N . LEU A 1 93 ? -4.517 6.543 -12.837 1.00 96.25 93 LEU A N 1
ATOM 738 C CA . LEU A 1 93 ? -3.245 6.169 -13.439 1.00 96.25 93 LEU A CA 1
ATOM 739 C C . LEU A 1 93 ? -2.768 7.301 -14.356 1.00 96.25 93 LEU A C 1
ATOM 741 O O . LEU A 1 93 ? -3.493 7.696 -15.269 1.00 96.25 93 LEU A O 1
ATOM 745 N N . VAL A 1 94 ? -1.565 7.821 -14.113 1.00 95.25 94 VAL A N 1
ATOM 746 C CA . VAL A 1 94 ? -0.938 8.841 -14.969 1.00 95.25 94 VAL A CA 1
ATOM 747 C C . VAL A 1 94 ? -0.127 8.160 -16.066 1.00 95.25 94 VAL A C 1
ATOM 749 O O . VAL A 1 94 ? -0.294 8.470 -17.243 1.00 95.25 94 VAL A O 1
ATOM 752 N N . SER A 1 95 ? 0.722 7.208 -15.681 1.00 95.00 95 SER A N 1
ATOM 753 C CA . SER A 1 95 ? 1.504 6.376 -16.595 1.00 95.00 95 SER A CA 1
ATOM 754 C C . SER A 1 95 ? 1.848 5.042 -15.940 1.00 95.00 95 SER A C 1
ATOM 756 O O . SER A 1 95 ? 1.985 4.956 -14.717 1.00 95.00 95 SER A O 1
ATOM 758 N N . SER A 1 96 ? 1.996 3.998 -16.751 1.00 95.88 96 SER A N 1
ATOM 759 C CA . SER A 1 96 ? 2.572 2.735 -16.305 1.00 95.88 96 SER A CA 1
ATOM 760 C C . SER A 1 96 ? 3.148 1.951 -17.474 1.00 95.88 96 SER A C 1
ATOM 762 O O . SER A 1 96 ? 2.461 1.749 -18.472 1.00 95.88 96 SER A O 1
ATOM 764 N N . ASP A 1 97 ? 4.378 1.487 -17.289 1.00 95.75 97 ASP A N 1
ATOM 765 C CA . ASP A 1 97 ? 5.067 0.514 -18.138 1.00 95.75 97 ASP A CA 1
ATOM 766 C C . ASP A 1 97 ? 5.107 -0.879 -17.470 1.00 95.75 97 ASP A C 1
ATOM 768 O O . ASP A 1 97 ? 5.761 -1.800 -17.956 1.00 95.75 97 ASP A O 1
ATOM 772 N N . LEU A 1 98 ? 4.415 -1.036 -16.332 1.00 93.94 98 LEU A N 1
ATOM 773 C CA . LEU A 1 98 ? 4.333 -2.284 -15.575 1.00 93.94 98 LEU A CA 1
ATOM 774 C C . LEU A 1 98 ? 3.223 -3.202 -16.113 1.00 93.94 98 LEU A C 1
ATOM 776 O O . LEU A 1 98 ? 2.258 -2.721 -16.712 1.00 93.94 98 LEU A O 1
ATOM 780 N N . PRO A 1 99 ? 3.301 -4.519 -15.844 1.00 94.75 99 PRO A N 1
ATOM 781 C CA . PRO A 1 99 ? 2.214 -5.443 -16.150 1.00 94.75 99 PRO A CA 1
ATOM 782 C C . PRO A 1 99 ? 0.894 -5.061 -15.466 1.00 94.75 99 PRO A C 1
ATOM 784 O O . PRO A 1 99 ? 0.888 -4.554 -14.341 1.00 94.75 99 PRO A O 1
ATOM 787 N N . ASP A 1 100 ? -0.234 -5.420 -16.089 1.00 93.88 100 ASP A N 1
ATOM 788 C CA . ASP A 1 100 ? -1.593 -5.139 -15.590 1.00 93.88 100 ASP A CA 1
ATOM 789 C C . ASP A 1 100 ? -1.819 -5.585 -14.135 1.00 93.88 100 ASP A C 1
ATOM 791 O O . ASP A 1 100 ? -2.624 -4.989 -13.416 1.00 93.88 100 ASP A O 1
ATOM 795 N N . ALA A 1 101 ? -1.099 -6.615 -13.676 1.00 93.25 101 ALA A N 1
ATOM 796 C CA . ALA A 1 101 ? -1.123 -7.085 -12.293 1.00 93.25 101 ALA A CA 1
ATOM 797 C C . ALA A 1 101 ? -0.871 -5.953 -11.279 1.00 93.25 101 ALA A C 1
ATOM 799 O O . ALA A 1 101 ? -1.581 -5.869 -10.278 1.00 93.25 101 ALA A O 1
ATOM 800 N N . TRP A 1 102 ? 0.060 -5.039 -11.566 1.00 94.62 102 TRP A N 1
ATOM 801 C CA . TRP A 1 102 ? 0.401 -3.907 -10.700 1.00 94.62 102 TRP A CA 1
ATOM 802 C C . TRP A 1 102 ? -0.712 -2.866 -10.632 1.00 94.62 102 TRP A C 1
ATOM 804 O O . TRP A 1 102 ? -1.091 -2.417 -9.549 1.00 94.62 102 TRP A O 1
ATOM 814 N N . VAL A 1 103 ? -1.288 -2.514 -11.783 1.00 94.62 103 VAL A N 1
ATOM 815 C CA . VAL A 1 103 ? -2.401 -1.557 -11.856 1.00 94.62 103 VAL A CA 1
ATOM 816 C C . VAL A 1 103 ? -3.643 -2.128 -11.164 1.00 94.62 103 VAL A C 1
ATOM 818 O O . VAL A 1 103 ? -4.297 -1.433 -10.384 1.00 94.62 103 VAL A O 1
ATOM 821 N N . ASN A 1 104 ? -3.932 -3.415 -11.376 1.00 95.12 104 ASN A N 1
ATOM 822 C CA . ASN A 1 104 ? -5.033 -4.117 -10.716 1.00 95.12 104 ASN A CA 1
ATOM 823 C C . ASN A 1 104 ? -4.831 -4.197 -9.197 1.00 95.12 104 ASN A C 1
ATOM 825 O O . ASN A 1 104 ? -5.779 -3.995 -8.433 1.00 95.12 104 ASN A O 1
ATOM 829 N N . ALA A 1 105 ? -3.599 -4.447 -8.751 1.00 95.69 105 ALA A N 1
ATOM 830 C CA . ALA A 1 105 ? -3.245 -4.475 -7.341 1.00 95.69 105 ALA A CA 1
ATOM 831 C C . ALA A 1 105 ? -3.440 -3.104 -6.672 1.00 95.69 105 ALA A C 1
ATOM 833 O O . ALA A 1 105 ? -4.133 -3.022 -5.655 1.00 95.69 105 ALA A O 1
ATOM 834 N N . LEU A 1 106 ? -2.943 -2.019 -7.281 1.00 95.56 106 LEU A N 1
ATOM 835 C CA . LEU A 1 106 ? -3.192 -0.650 -6.807 1.00 95.56 106 LEU A CA 1
ATOM 836 C C . LEU A 1 106 ? -4.685 -0.316 -6.776 1.00 95.56 106 LEU A C 1
ATOM 838 O O . LEU A 1 106 ? -5.149 0.333 -5.842 1.00 95.56 106 LEU A O 1
ATOM 842 N N . GLY A 1 107 ? -5.454 -0.778 -7.764 1.00 95.62 107 GLY A N 1
ATOM 843 C CA . GLY A 1 107 ? -6.904 -0.600 -7.796 1.00 95.62 107 GLY A CA 1
ATOM 844 C C . GLY A 1 107 ? -7.605 -1.260 -6.606 1.00 95.62 107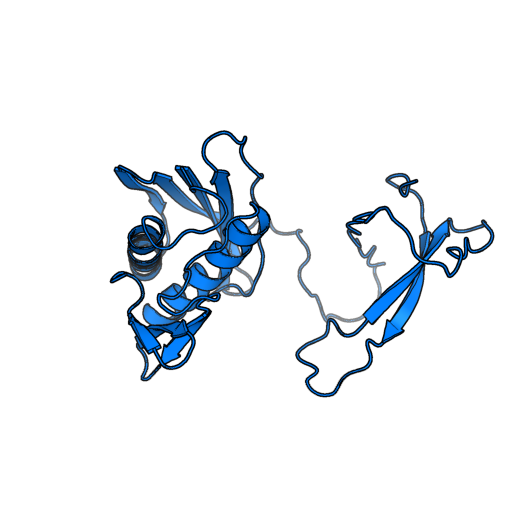 GLY A C 1
ATOM 845 O O . GLY A 1 107 ? -8.449 -0.634 -5.966 1.00 95.62 107 GLY A O 1
ATOM 846 N N . ARG A 1 108 ? -7.226 -2.499 -6.264 1.00 96.94 108 ARG A N 1
ATOM 847 C CA . ARG A 1 108 ? -7.786 -3.244 -5.120 1.00 96.94 108 ARG A CA 1
ATOM 848 C C . ARG A 1 108 ? -7.411 -2.614 -3.783 1.00 96.94 108 ARG A C 1
ATOM 850 O O . ARG A 1 108 ? -8.281 -2.387 -2.949 1.00 96.94 108 ARG A O 1
ATOM 857 N N . VAL A 1 109 ? -6.138 -2.280 -3.595 1.00 96.31 109 VAL A N 1
ATOM 858 C CA . VAL A 1 109 ? -5.662 -1.597 -2.382 1.00 96.31 109 VAL A CA 1
ATOM 859 C C . VAL A 1 109 ? -6.320 -0.217 -2.259 1.00 96.31 109 VAL A C 1
ATOM 861 O O . VAL A 1 109 ? -6.819 0.146 -1.196 1.00 96.31 109 VAL A O 1
ATOM 864 N N . GLY A 1 110 ? -6.422 0.516 -3.369 1.00 95.62 110 GLY A N 1
ATOM 865 C CA . GLY A 1 110 ? -7.110 1.800 -3.458 1.00 95.62 110 GLY A CA 1
ATOM 866 C C . GLY A 1 110 ? -8.606 1.732 -3.157 1.00 95.62 110 GLY A C 1
ATOM 867 O O . GLY A 1 110 ? -9.161 2.669 -2.587 1.00 95.62 110 GLY A O 1
ATOM 868 N N . HIS A 1 111 ? -9.280 0.638 -3.502 1.00 95.38 111 HIS A N 1
ATOM 869 C CA . HIS A 1 111 ? -10.679 0.441 -3.129 1.00 95.38 111 HIS A CA 1
ATOM 870 C C . HIS A 1 111 ? -10.846 0.439 -1.603 1.00 95.38 111 HIS A C 1
ATOM 872 O O . HIS A 1 111 ? -11.643 1.207 -1.059 1.00 95.38 111 HIS A O 1
ATOM 878 N N . ASP A 1 112 ? -10.013 -0.343 -0.919 1.00 96.06 112 ASP A N 1
ATOM 879 C CA . ASP A 1 112 ? -10.070 -0.537 0.529 1.00 96.06 112 ASP A CA 1
ATOM 880 C C . ASP A 1 112 ? -9.566 0.673 1.331 1.00 96.06 112 ASP A C 1
ATOM 882 O O . ASP A 1 112 ? -9.930 0.840 2.500 1.00 96.06 112 ASP A O 1
ATOM 886 N N . LEU A 1 113 ? -8.759 1.552 0.722 1.00 94.12 113 LEU A N 1
ATOM 887 C CA . LEU A 1 113 ? -8.306 2.798 1.352 1.00 94.12 113 LEU A CA 1
ATOM 888 C C . LEU A 1 113 ? -9.475 3.691 1.785 1.00 94.12 113 LEU A C 1
ATOM 890 O O . LEU A 1 113 ? -9.314 4.492 2.696 1.00 94.12 113 LEU A O 1
ATOM 894 N N . ASN A 1 114 ? -10.664 3.559 1.196 1.00 87.75 114 ASN A N 1
ATOM 895 C CA . ASN A 1 114 ? -11.815 4.403 1.534 1.00 87.75 114 ASN A CA 1
ATOM 896 C C . ASN A 1 114 ? -12.503 4.080 2.858 1.00 87.75 114 ASN A C 1
ATOM 898 O O . ASN A 1 114 ? -13.369 4.837 3.305 1.00 87.75 114 ASN A O 1
ATOM 902 N N . VAL A 1 115 ? -12.156 2.963 3.486 1.00 87.56 115 VAL A N 1
ATOM 903 C CA . VAL A 1 115 ? -12.878 2.455 4.648 1.00 87.56 115 VAL A CA 1
ATOM 904 C C . VAL A 1 115 ? -11.925 2.137 5.787 1.00 87.56 115 VAL A C 1
ATOM 906 O O . VAL A 1 115 ? -10.716 2.019 5.610 1.00 87.56 115 VAL A O 1
ATOM 909 N N . ARG A 1 116 ? -12.491 1.979 6.990 1.00 87.12 116 ARG A N 1
ATOM 910 C CA . ARG A 1 116 ? -11.795 1.378 8.139 1.00 87.12 116 ARG A CA 1
ATOM 911 C C . ARG A 1 116 ? -10.488 2.090 8.518 1.00 87.12 116 ARG A C 1
ATOM 913 O O . ARG A 1 116 ? -9.521 1.452 8.922 1.00 87.12 116 ARG A O 1
ATOM 920 N N . GLN A 1 117 ? -10.465 3.414 8.406 1.00 91.12 117 GLN A N 1
ATOM 921 C CA . GLN A 1 117 ? -9.359 4.243 8.877 1.00 91.12 117 GLN A CA 1
ATOM 922 C C . GLN A 1 117 ? -9.609 4.710 10.314 1.00 91.12 117 GLN A C 1
ATOM 924 O O . GLN A 1 117 ? -10.737 5.052 10.679 1.00 91.12 117 GLN A O 1
ATOM 929 N N . TYR A 1 118 ? -8.560 4.755 11.131 1.00 88.56 118 TYR A N 1
ATOM 930 C CA . TYR A 1 118 ? -8.624 5.244 12.506 1.00 88.56 118 TYR A CA 1
ATOM 931 C C . TYR A 1 118 ? -7.492 6.239 12.790 1.00 88.56 118 TYR A C 1
ATOM 933 O O . TYR A 1 118 ? -6.360 6.052 12.356 1.00 88.56 118 TYR A O 1
ATOM 941 N N . GLY A 1 119 ? -7.783 7.315 13.528 1.00 86.62 119 GLY A N 1
ATOM 942 C CA . GLY A 1 119 ? -6.795 8.357 13.860 1.00 86.62 119 GLY A CA 1
ATOM 943 C C . GLY A 1 119 ? -6.564 9.423 12.775 1.00 86.62 119 GLY A C 1
ATOM 944 O O . GLY A 1 119 ? -5.805 10.367 13.001 1.00 86.62 119 GLY A O 1
ATOM 945 N N . GLY A 1 120 ? -7.255 9.326 11.635 1.00 90.62 120 GLY A N 1
ATOM 946 C CA . GLY A 1 120 ? -7.262 10.323 10.564 1.00 90.62 120 GLY A CA 1
ATOM 947 C C . GLY A 1 120 ? -8.023 9.835 9.332 1.00 90.62 120 GLY A C 1
ATOM 948 O O . GLY A 1 120 ? -8.552 8.725 9.334 1.00 90.62 120 GLY A O 1
ATOM 949 N N . VAL A 1 121 ? -8.089 10.687 8.306 1.00 93.31 121 VAL A N 1
ATOM 950 C CA . VAL A 1 121 ? -8.671 10.360 6.998 1.00 93.31 121 VAL A CA 1
ATOM 951 C C . VAL A 1 121 ? -7.632 10.657 5.925 1.00 93.31 121 VAL A C 1
ATOM 953 O O . VAL A 1 121 ? -7.278 11.814 5.729 1.00 93.31 121 VAL A O 1
ATOM 956 N N . VAL A 1 122 ? -7.135 9.636 5.239 1.00 94.94 122 VAL A N 1
ATOM 957 C CA . VAL A 1 122 ? -6.296 9.767 4.050 1.00 94.94 122 VAL A CA 1
ATOM 958 C C . VAL A 1 122 ? -7.140 10.394 2.946 1.00 94.94 122 VAL A C 1
ATOM 960 O O . VAL A 1 122 ? -8.179 9.863 2.559 1.00 94.94 122 VAL A O 1
ATOM 963 N N . GLU A 1 123 ? -6.704 11.553 2.472 1.00 95.19 123 GLU A N 1
ATOM 964 C CA . GLU A 1 123 ? -7.371 12.311 1.415 1.00 95.19 123 GLU A CA 1
ATOM 965 C C . GLU A 1 123 ? -6.841 11.908 0.039 1.00 95.19 123 GLU A C 1
ATOM 967 O O . GLU A 1 123 ? -7.610 11.757 -0.916 1.00 95.19 123 GLU A O 1
ATOM 972 N N . ARG A 1 124 ? -5.521 11.722 -0.039 1.00 95.81 124 ARG A N 1
ATOM 973 C CA . ARG A 1 124 ? -4.787 11.473 -1.272 1.00 95.81 124 ARG A CA 1
ATOM 974 C C . ARG A 1 124 ? -3.537 10.651 -0.992 1.00 95.81 124 ARG A C 1
ATOM 976 O O . ARG A 1 124 ? -2.890 10.846 0.036 1.00 95.81 124 ARG A O 1
ATOM 983 N N . ILE A 1 125 ? -3.186 9.781 -1.931 1.00 96.50 125 ILE A N 1
ATOM 984 C CA . ILE A 1 125 ? -1.864 9.160 -1.991 1.00 96.50 125 ILE A CA 1
ATOM 985 C C . ILE A 1 125 ? -1.307 9.337 -3.399 1.00 96.50 125 ILE A C 1
ATOM 987 O O . ILE A 1 125 ? -1.990 9.021 -4.372 1.00 96.50 125 ILE A O 1
ATOM 991 N N . ASP A 1 126 ? -0.082 9.836 -3.504 1.00 95.75 126 ASP A N 1
ATOM 992 C CA . ASP A 1 126 ? 0.675 9.824 -4.754 1.00 95.75 126 ASP A CA 1
ATOM 993 C C . ASP A 1 126 ? 1.635 8.638 -4.760 1.00 95.75 126 ASP A C 1
ATOM 995 O O . ASP A 1 126 ? 2.378 8.421 -3.803 1.00 95.75 126 ASP A O 1
ATOM 999 N N . TRP A 1 127 ? 1.601 7.871 -5.843 1.00 95.50 127 TRP A N 1
ATOM 1000 C CA . TRP A 1 127 ? 2.390 6.667 -6.039 1.00 95.50 127 TRP A CA 1
ATOM 1001 C C . TRP A 1 127 ? 3.376 6.838 -7.181 1.00 95.50 127 TRP A C 1
ATOM 1003 O O . TRP A 1 127 ? 3.017 7.267 -8.281 1.00 95.50 127 TRP A O 1
ATOM 1013 N N . VAL A 1 128 ? 4.609 6.421 -6.921 1.00 94.69 128 VAL A N 1
ATOM 1014 C CA . VAL A 1 128 ? 5.670 6.293 -7.918 1.00 94.69 128 VAL A CA 1
ATOM 1015 C C . VAL A 1 128 ? 6.267 4.905 -7.767 1.00 94.69 128 VAL A C 1
ATOM 1017 O O . VAL A 1 128 ? 6.554 4.502 -6.643 1.00 94.69 128 VAL A O 1
ATOM 1020 N N . ALA A 1 129 ? 6.451 4.174 -8.867 1.00 93.25 129 ALA A N 1
ATOM 1021 C CA . ALA A 1 129 ? 7.202 2.924 -8.829 1.00 93.25 129 ALA A CA 1
ATOM 1022 C C . ALA A 1 129 ? 8.508 3.028 -9.611 1.00 93.25 129 ALA A C 1
ATOM 1024 O O . ALA A 1 129 ? 8.530 3.561 -10.724 1.00 93.25 129 ALA A O 1
ATOM 1025 N N . GLU A 1 130 ? 9.571 2.485 -9.029 1.00 93.19 130 GLU A N 1
ATOM 1026 C CA . GLU A 1 130 ? 10.910 2.440 -9.609 1.00 93.19 130 GLU A CA 1
ATOM 1027 C C . GLU A 1 130 ? 11.331 0.985 -9.843 1.00 93.19 130 GLU A C 1
ATOM 1029 O O . GLU A 1 130 ? 11.329 0.174 -8.915 1.00 93.19 130 GLU A O 1
ATOM 1034 N N . TYR A 1 131 ? 11.690 0.649 -11.082 1.00 91.88 131 TYR A N 1
ATOM 1035 C CA . TYR A 1 131 ? 12.214 -0.657 -11.469 1.00 91.88 131 TYR A CA 1
ATOM 1036 C C . TYR A 1 131 ? 13.735 -0.692 -11.335 1.00 91.88 131 TYR A C 1
ATOM 1038 O O . TYR A 1 131 ? 14.430 0.216 -11.798 1.00 91.88 131 TYR A O 1
ATOM 1046 N N . GLN A 1 132 ? 14.259 -1.765 -10.744 1.00 89.12 132 GLN A N 1
ATOM 1047 C CA . GLN A 1 132 ? 15.691 -2.016 -10.637 1.00 89.12 132 GLN A CA 1
ATOM 1048 C C . GLN A 1 132 ? 16.111 -3.134 -11.612 1.00 89.12 132 GLN A C 1
ATOM 1050 O O . GLN A 1 132 ? 15.877 -4.311 -11.326 1.00 89.12 132 GLN A O 1
ATOM 1055 N N . PRO A 1 133 ? 16.787 -2.805 -12.733 1.00 84.94 133 PRO A N 1
ATOM 1056 C CA . PRO A 1 133 ? 17.115 -3.785 -13.773 1.00 84.94 133 PRO A CA 1
ATOM 1057 C C . PRO A 1 133 ? 17.984 -4.950 -13.300 1.00 84.94 133 PRO A C 1
ATOM 1059 O O . PRO A 1 133 ? 17.825 -6.067 -13.779 1.00 84.94 133 PRO A O 1
ATOM 1062 N N . ASP A 1 134 ? 18.885 -4.695 -12.348 1.00 84.94 134 ASP A N 1
ATOM 1063 C CA . ASP A 1 134 ? 19.841 -5.698 -11.867 1.00 84.94 134 ASP A CA 1
ATOM 1064 C C . ASP A 1 134 ? 19.182 -6.799 -11.025 1.00 84.94 134 ASP A C 1
ATOM 1066 O O . ASP A 1 134 ? 19.724 -7.896 -10.898 1.00 84.94 134 ASP A O 1
ATOM 1070 N N . SER A 1 135 ? 18.032 -6.502 -10.419 1.00 84.94 135 SER A N 1
ATOM 1071 C CA . SER A 1 135 ? 17.377 -7.371 -9.440 1.00 84.94 135 SER A CA 1
ATOM 1072 C C . SER A 1 135 ? 15.982 -7.826 -9.884 1.00 84.94 135 SER A C 1
ATOM 1074 O O . SER A 1 135 ? 15.465 -8.809 -9.356 1.00 84.94 135 SER A O 1
ATOM 1076 N N . GLY A 1 136 ? 15.381 -7.142 -10.864 1.00 88.81 136 GLY A N 1
ATOM 1077 C CA . GLY A 1 136 ? 14.026 -7.412 -11.347 1.00 88.81 136 GLY A CA 1
ATOM 1078 C C . GLY A 1 136 ? 12.923 -6.902 -10.413 1.00 88.81 136 GLY A C 1
ATOM 1079 O O . GLY A 1 136 ? 11.745 -7.144 -10.672 1.00 88.81 136 GLY A O 1
ATOM 1080 N N . TYR A 1 137 ? 13.286 -6.213 -9.328 1.00 90.25 137 TYR A N 1
ATOM 1081 C CA . TYR A 1 137 ? 12.337 -5.710 -8.340 1.00 90.25 137 TYR A CA 1
ATOM 1082 C C . TYR A 1 137 ? 11.765 -4.353 -8.733 1.00 90.25 137 TYR A C 1
ATOM 1084 O O . TYR A 1 137 ? 12.427 -3.519 -9.356 1.00 90.25 137 TYR A O 1
ATOM 1092 N N . VAL A 1 138 ? 10.532 -4.127 -8.297 1.00 91.38 138 VAL A N 1
ATOM 1093 C CA . VAL A 1 138 ? 9.827 -2.859 -8.418 1.00 91.38 138 VAL A CA 1
ATOM 1094 C C . VAL A 1 138 ? 9.522 -2.345 -7.018 1.00 91.38 138 VAL A C 1
ATOM 1096 O O . VAL A 1 138 ? 8.874 -3.011 -6.207 1.00 91.38 138 VAL A O 1
ATOM 1099 N N . PHE A 1 139 ? 9.984 -1.134 -6.738 1.00 90.56 139 PHE A N 1
ATOM 1100 C CA . PHE A 1 139 ? 9.770 -0.468 -5.464 1.00 90.56 139 PHE A CA 1
ATOM 1101 C C . PHE A 1 139 ? 8.643 0.547 -5.592 1.00 90.56 139 PHE A C 1
ATOM 1103 O O . PHE A 1 139 ? 8.728 1.446 -6.423 1.00 90.56 139 PHE A O 1
ATOM 1110 N N . LEU A 1 140 ? 7.611 0.437 -4.752 1.00 92.69 140 LEU A N 1
ATOM 1111 C CA . LEU A 1 140 ? 6.524 1.412 -4.689 1.00 92.69 140 LEU A CA 1
ATOM 1112 C C . LEU A 1 140 ? 6.804 2.453 -3.598 1.00 92.69 140 LEU A C 1
ATOM 1114 O O . LEU A 1 140 ? 6.879 2.132 -2.412 1.00 92.69 140 LEU A O 1
ATOM 1118 N N . LEU A 1 141 ? 6.914 3.711 -4.004 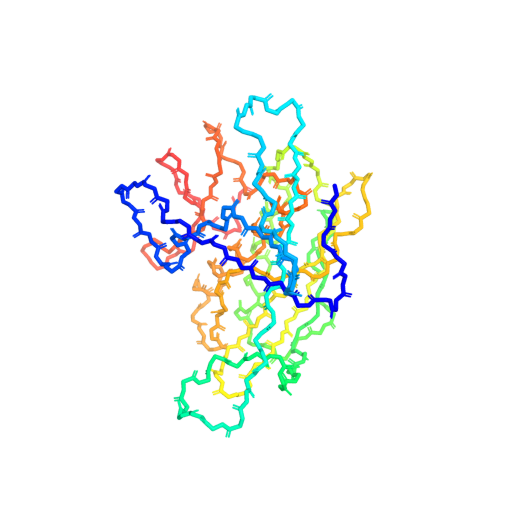1.00 92.38 141 LEU A N 1
ATOM 1119 C CA . LEU A 1 141 ? 6.980 4.870 -3.127 1.00 92.38 141 LEU A CA 1
ATOM 1120 C C . LEU A 1 141 ? 5.581 5.471 -2.992 1.00 92.38 141 LEU A C 1
ATOM 1122 O O . LEU A 1 141 ? 4.850 5.578 -3.979 1.00 92.38 141 LEU A O 1
ATOM 1126 N N . SER A 1 142 ? 5.217 5.883 -1.777 1.00 92.75 142 SER A N 1
ATOM 1127 C CA . SER A 1 142 ? 3.934 6.545 -1.509 1.00 92.75 142 SER A CA 1
ATOM 1128 C C . SER A 1 142 ? 4.136 7.855 -0.753 1.00 92.75 142 SER A C 1
ATOM 1130 O O . SER A 1 142 ? 4.848 7.880 0.249 1.00 92.75 142 SER A O 1
ATOM 1132 N N . ASP A 1 143 ? 3.479 8.924 -1.201 1.00 93.81 143 ASP A N 1
ATOM 1133 C CA . ASP A 1 143 ? 3.322 10.171 -0.447 1.00 93.81 143 ASP A CA 1
ATOM 1134 C C . ASP A 1 143 ? 1.873 10.282 0.022 1.00 93.81 143 ASP A C 1
ATOM 1136 O O . ASP A 1 143 ? 0.946 10.432 -0.777 1.00 93.81 143 ASP A O 1
ATOM 1140 N N . VAL A 1 144 ? 1.675 10.149 1.332 1.00 93.69 144 VAL A N 1
ATOM 1141 C CA . VAL A 1 144 ? 0.352 10.108 1.955 1.00 93.69 144 VAL A CA 1
ATOM 1142 C C . VAL A 1 144 ? -0.019 11.497 2.462 1.00 93.69 144 VAL A C 1
ATOM 1144 O O . VAL A 1 144 ? 0.646 12.065 3.335 1.00 93.69 144 VAL A O 1
ATOM 1147 N N . THR A 1 145 ? -1.142 12.010 1.963 1.00 93.94 145 THR A N 1
ATOM 1148 C CA . THR A 1 145 ? -1.774 13.241 2.443 1.00 93.94 145 THR A CA 1
ATOM 1149 C C . THR A 1 145 ? -3.007 12.894 3.270 1.00 93.94 145 THR A C 1
ATOM 1151 O O . THR A 1 145 ? -3.955 12.265 2.793 1.00 93.94 145 THR A O 1
ATOM 1154 N N . VAL A 1 146 ? -3.003 13.325 4.529 1.00 93.56 146 VAL A N 1
ATOM 1155 C CA . VAL A 1 146 ? -4.119 13.152 5.467 1.00 93.56 146 VAL A CA 1
ATOM 1156 C C . VAL A 1 146 ? -4.908 14.452 5.533 1.00 93.56 146 VAL A C 1
ATOM 1158 O O . VAL A 1 146 ? -4.320 15.523 5.638 1.00 93.56 146 VAL A O 1
ATOM 1161 N N . LEU A 1 147 ? -6.235 14.367 5.519 1.00 91.75 147 LEU A N 1
ATOM 1162 C CA . LEU A 1 147 ? -7.133 15.515 5.560 1.00 91.75 147 LEU A CA 1
ATOM 1163 C C . LEU A 1 147 ? -6.781 16.461 6.718 1.00 91.75 147 LEU A C 1
ATOM 1165 O O . LEU A 1 147 ? -6.695 16.054 7.881 1.00 91.75 147 LEU A O 1
ATOM 1169 N N . GLY A 1 148 ? -6.601 17.742 6.393 1.00 88.31 148 GLY A N 1
ATOM 1170 C CA . GLY A 1 148 ? -6.204 18.772 7.358 1.00 88.31 148 GLY A CA 1
ATOM 1171 C C . GLY A 1 148 ? -4.722 18.738 7.753 1.00 88.31 148 GLY A C 1
ATOM 1172 O O . GLY A 1 148 ? -4.320 19.487 8.644 1.00 88.31 148 GLY A O 1
ATOM 1173 N N . ARG A 1 149 ? -3.909 17.897 7.105 1.00 85.56 149 ARG A N 1
ATOM 1174 C CA . ARG A 1 149 ? -2.447 17.832 7.233 1.00 85.56 149 ARG A CA 1
ATOM 1175 C C . ARG A 1 149 ? -1.801 18.025 5.856 1.00 85.56 149 ARG A C 1
ATOM 1177 O O . ARG A 1 149 ? -2.441 17.848 4.825 1.00 85.56 149 ARG A O 1
ATOM 1184 N N . GLY A 1 150 ? -0.535 18.438 5.847 1.00 76.00 150 GLY A N 1
ATOM 1185 C CA . GLY A 1 150 ? 0.261 18.482 4.619 1.00 76.00 150 GLY A CA 1
ATOM 1186 C C . GLY A 1 150 ? 0.703 17.084 4.162 1.00 76.00 150 GLY A C 1
ATOM 1187 O O . GLY A 1 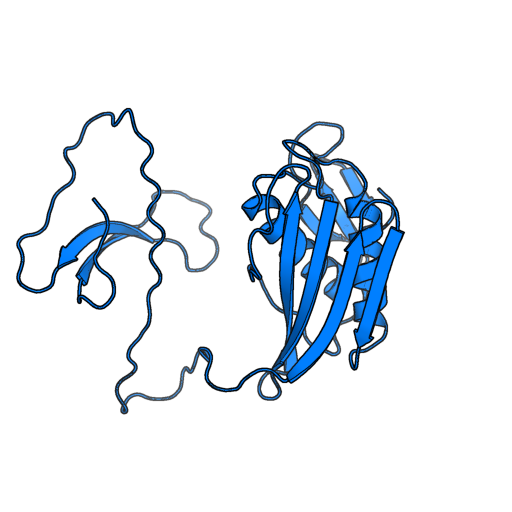150 ? 0.523 16.121 4.913 1.00 76.00 150 GLY A O 1
ATOM 1188 N N . PRO A 1 151 ? 1.293 16.975 2.959 1.00 76.88 151 PRO A N 1
ATOM 1189 C CA . PRO A 1 151 ? 1.914 15.739 2.488 1.00 76.88 151 PRO A CA 1
ATOM 1190 C C . PRO A 1 151 ? 3.064 15.313 3.408 1.00 76.88 151 PRO A C 1
ATOM 1192 O O . PRO A 1 151 ? 3.754 16.157 3.991 1.00 76.88 151 PRO A O 1
ATOM 1195 N N . SER A 1 152 ? 3.258 14.000 3.537 1.00 74.81 152 SER A N 1
ATOM 1196 C CA . SER A 1 152 ? 4.280 13.413 4.418 1.00 74.81 152 SER A CA 1
ATOM 1197 C C . SER A 1 152 ? 5.618 13.190 3.699 1.00 74.81 152 SER A C 1
ATOM 1199 O O . SER A 1 152 ? 6.626 12.918 4.353 1.00 74.81 152 SER A O 1
ATOM 1201 N N . GLY A 1 153 ? 5.638 13.356 2.374 1.00 74.50 153 GLY A N 1
ATOM 1202 C CA . GLY A 1 153 ? 6.771 13.072 1.503 1.00 74.50 153 GLY A CA 1
ATOM 1203 C C . GLY A 1 153 ? 6.767 11.624 1.013 1.00 74.50 153 GLY A C 1
ATOM 1204 O O . GLY A 1 153 ? 6.167 10.743 1.628 1.00 74.50 153 GLY A O 1
ATOM 1205 N N . LEU A 1 154 ? 7.456 11.379 -0.106 1.00 73.19 154 LEU A N 1
ATOM 1206 C CA . LEU A 1 154 ? 7.608 10.041 -0.678 1.00 73.19 154 LEU A CA 1
ATOM 1207 C C . LEU A 1 154 ? 8.450 9.164 0.251 1.00 73.19 154 LEU A C 1
ATOM 1209 O O . LEU A 1 154 ? 9.659 9.361 0.393 1.00 73.19 154 LEU A O 1
ATOM 1213 N N . GLY A 1 155 ? 7.797 8.191 0.877 1.00 73.19 155 GLY A N 1
ATOM 1214 C CA . GLY A 1 155 ? 8.437 7.184 1.706 1.00 73.19 155 GLY A CA 1
ATOM 1215 C C . GLY A 1 155 ? 8.379 5.797 1.073 1.00 73.19 155 GLY A C 1
ATOM 1216 O O . GLY A 1 155 ? 7.471 5.470 0.308 1.00 73.19 155 GLY A O 1
ATOM 1217 N N . MET A 1 156 ? 9.353 4.969 1.446 1.00 70.94 156 MET A N 1
ATOM 1218 C CA . MET A 1 156 ? 9.391 3.534 1.172 1.00 70.94 156 MET A CA 1
ATOM 1219 C C . MET A 1 156 ? 9.584 2.785 2.498 1.00 70.94 156 MET A C 1
ATOM 1221 O O . MET A 1 156 ? 10.294 3.256 3.396 1.00 70.94 156 MET A O 1
ATOM 1225 N N . SER A 1 157 ? 8.897 1.659 2.659 1.00 58.84 157 SER A N 1
ATOM 1226 C CA . SER A 1 157 ? 8.996 0.770 3.822 1.00 58.84 157 SER A CA 1
ATOM 1227 C C . SER A 1 157 ? 8.483 -0.595 3.411 1.00 58.84 157 SER A C 1
ATOM 1229 O O . SER A 1 157 ? 7.402 -0.622 2.841 1.00 58.84 157 SER A O 1
ATOM 1231 N N . GLY A 1 158 ? 9.232 -1.663 3.680 1.00 64.94 158 GLY A N 1
ATOM 1232 C CA . GLY A 1 158 ? 8.836 -3.041 3.376 1.00 64.94 158 GLY A CA 1
ATOM 1233 C C . GLY A 1 158 ? 9.617 -3.680 2.222 1.00 64.94 158 GLY A C 1
ATOM 1234 O O . GLY A 1 158 ? 10.647 -3.164 1.778 1.00 64.94 158 GLY A O 1
ATOM 1235 N N . SER A 1 159 ? 9.154 -4.851 1.784 1.00 68.69 159 SER A N 1
ATOM 1236 C CA . SER A 1 159 ? 9.786 -5.660 0.733 1.00 68.69 159 SER A CA 1
ATOM 1237 C C . SER A 1 159 ? 9.234 -5.315 -0.651 1.00 68.69 159 SER A C 1
ATOM 1239 O O . SER A 1 159 ? 8.028 -5.163 -0.811 1.00 68.69 159 SER A O 1
ATOM 1241 N N . ALA A 1 160 ? 10.108 -5.221 -1.654 1.00 83.38 160 ALA A N 1
ATOM 1242 C CA . ALA A 1 160 ? 9.706 -5.051 -3.049 1.00 83.38 160 ALA A CA 1
ATOM 1243 C C . ALA A 1 160 ? 9.175 -6.362 -3.648 1.00 83.38 160 ALA A C 1
ATOM 1245 O O . ALA A 1 160 ? 9.600 -7.443 -3.238 1.00 83.38 160 ALA A O 1
ATOM 1246 N N . ALA A 1 161 ? 8.298 -6.254 -4.647 1.00 87.19 161 ALA A N 1
ATOM 1247 C CA . ALA A 1 161 ? 7.852 -7.382 -5.468 1.00 87.19 161 ALA A CA 1
ATOM 1248 C C . ALA A 1 161 ? 8.664 -7.457 -6.767 1.00 87.19 161 ALA A C 1
ATOM 1250 O O . ALA A 1 161 ? 9.175 -6.438 -7.248 1.00 87.19 161 ALA A O 1
ATOM 1251 N N . GLN A 1 162 ? 8.786 -8.656 -7.335 1.00 90.31 162 GLN A N 1
ATOM 1252 C CA . GLN A 1 162 ? 9.348 -8.821 -8.673 1.00 90.31 162 GLN A CA 1
ATOM 1253 C C . GLN A 1 162 ? 8.353 -8.316 -9.724 1.00 90.31 162 GLN A C 1
ATOM 1255 O O . GLN A 1 162 ? 7.137 -8.333 -9.524 1.00 90.31 162 GLN A O 1
ATOM 1260 N N . VAL A 1 163 ? 8.868 -7.832 -10.855 1.00 91.62 163 VAL A N 1
ATOM 1261 C CA . VAL A 1 163 ? 8.032 -7.288 -11.938 1.00 91.62 163 VAL A CA 1
ATOM 1262 C C . VAL A 1 163 ? 7.030 -8.316 -12.480 1.00 91.62 163 VAL A C 1
ATOM 1264 O O . VAL A 1 163 ? 5.924 -7.939 -12.866 1.00 91.62 163 VAL A O 1
ATOM 1267 N N . ASP A 1 164 ? 7.403 -9.595 -12.473 1.00 90.75 164 ASP A N 1
ATOM 1268 C CA . ASP A 1 164 ? 6.661 -10.743 -12.993 1.00 90.75 164 ASP A CA 1
ATOM 1269 C C . ASP A 1 164 ? 5.983 -11.594 -11.904 1.00 90.75 164 ASP A C 1
ATOM 1271 O O . ASP A 1 164 ? 5.498 -12.687 -12.199 1.00 90.75 164 ASP A O 1
ATOM 1275 N N . ASP A 1 165 ? 5.903 -11.089 -10.668 1.00 91.25 165 ASP A N 1
ATOM 1276 C CA . ASP A 1 165 ? 5.164 -11.755 -9.598 1.00 91.25 165 ASP A CA 1
ATOM 1277 C C . ASP A 1 165 ? 3.675 -11.921 -9.946 1.00 91.25 165 ASP A C 1
ATOM 1279 O O . ASP A 1 165 ? 3.030 -11.070 -10.568 1.00 91.25 165 ASP A O 1
ATOM 1283 N N . GLU A 1 166 ? 3.098 -13.022 -9.463 1.00 93.00 166 GLU A N 1
ATOM 1284 C CA . GLU A 1 166 ? 1.667 -13.295 -9.583 1.00 93.00 166 GLU A CA 1
ATOM 1285 C C . GLU A 1 166 ? 0.824 -12.204 -8.906 1.00 93.00 166 GLU A C 1
ATOM 1287 O O . GLU A 1 166 ? 1.175 -11.672 -7.849 1.00 93.00 166 GLU A O 1
ATOM 1292 N N . VAL A 1 167 ? -0.349 -11.915 -9.476 1.00 94.00 167 VAL A N 1
ATOM 1293 C CA . VAL A 1 167 ? -1.175 -10.760 -9.076 1.00 94.00 167 VAL A CA 1
ATOM 1294 C C . VAL A 1 167 ? -1.495 -10.716 -7.580 1.00 94.00 167 VAL A C 1
ATOM 1296 O O . VAL A 1 167 ? -1.425 -9.651 -6.976 1.00 94.00 167 VAL A O 1
ATOM 1299 N N . GLU A 1 168 ? -1.814 -11.848 -6.948 1.00 96.81 168 GLU A N 1
ATOM 1300 C CA . GLU A 1 168 ? -2.145 -11.879 -5.517 1.00 96.81 168 GLU A CA 1
ATOM 1301 C C . GLU A 1 168 ? -0.912 -11.616 -4.636 1.00 96.81 168 GLU A C 1
ATOM 1303 O O . GLU A 1 168 ? -1.036 -10.988 -3.585 1.00 96.81 168 GLU A O 1
ATOM 1308 N N . SER A 1 169 ? 0.284 -12.011 -5.083 1.00 94.88 169 SER A N 1
ATOM 1309 C CA . SER A 1 169 ? 1.546 -11.675 -4.413 1.00 94.88 169 SER A CA 1
ATOM 1310 C C . SER A 1 169 ? 1.842 -10.179 -4.519 1.00 94.88 169 SER A C 1
ATOM 1312 O O . SER A 1 169 ? 2.142 -9.542 -3.507 1.00 94.88 169 SER A O 1
ATOM 1314 N N . VAL A 1 170 ? 1.658 -9.595 -5.711 1.00 95.38 170 VAL A N 1
ATOM 1315 C CA . VAL A 1 170 ? 1.794 -8.144 -5.928 1.00 95.38 170 VAL A CA 1
ATOM 1316 C C . VAL A 1 170 ? 0.801 -7.371 -5.053 1.00 95.38 170 VAL A C 1
ATOM 1318 O O . VAL A 1 170 ? 1.174 -6.379 -4.432 1.00 95.38 170 VAL A O 1
ATOM 1321 N N . VAL A 1 171 ? -0.445 -7.842 -4.923 1.00 97.31 171 VAL A N 1
ATOM 1322 C CA . VAL A 1 171 ? -1.460 -7.216 -4.055 1.00 97.31 171 VAL A CA 1
ATOM 1323 C C . VAL A 1 171 ? -1.025 -7.217 -2.592 1.00 97.31 171 VAL A C 1
ATOM 1325 O O . VAL A 1 171 ? -1.121 -6.177 -1.945 1.00 97.31 171 VAL A O 1
ATOM 1328 N N . VAL A 1 172 ? -0.549 -8.351 -2.062 1.00 96.12 172 VAL A N 1
ATOM 1329 C CA . VAL A 1 172 ? -0.075 -8.436 -0.669 1.00 96.12 172 VAL A CA 1
ATOM 1330 C C . VAL A 1 172 ? 1.107 -7.496 -0.438 1.00 96.12 172 VAL A C 1
ATOM 1332 O O . VAL A 1 172 ? 1.106 -6.774 0.556 1.00 96.12 172 VAL A O 1
ATOM 1335 N N . CYS A 1 173 ? 2.071 -7.461 -1.363 1.00 94.19 173 CYS A N 1
ATOM 1336 C CA . CYS A 1 173 ? 3.223 -6.565 -1.279 1.00 94.19 173 CYS A CA 1
ATOM 1337 C C . CYS A 1 173 ? 2.791 -5.091 -1.281 1.00 94.19 173 CYS A C 1
ATOM 1339 O O . CYS A 1 173 ? 3.103 -4.361 -0.346 1.00 94.19 173 CYS A O 1
ATOM 1341 N N . ILE A 1 174 ? 2.003 -4.653 -2.267 1.00 95.19 174 ILE A N 1
ATOM 1342 C CA . ILE A 1 174 ? 1.528 -3.262 -2.341 1.00 95.19 174 ILE A CA 1
ATOM 1343 C C . ILE A 1 174 ? 0.720 -2.886 -1.096 1.00 95.19 174 ILE A C 1
ATOM 1345 O O . ILE A 1 174 ? 0.884 -1.789 -0.564 1.00 95.19 174 ILE A O 1
ATOM 1349 N N . ALA A 1 175 ? -0.146 -3.781 -0.620 1.00 95.81 175 ALA A N 1
ATOM 1350 C CA . ALA A 1 175 ? -0.945 -3.559 0.577 1.00 95.81 175 ALA A CA 1
ATOM 1351 C C . ALA A 1 175 ? -0.078 -3.314 1.823 1.00 95.81 175 ALA A C 1
ATOM 1353 O O . ALA A 1 175 ? -0.400 -2.426 2.611 1.00 95.81 175 ALA A O 1
ATOM 1354 N N . ASP A 1 176 ? 1.017 -4.062 1.971 1.00 93.56 176 ASP A N 1
ATOM 1355 C CA . ASP A 1 176 ? 1.986 -3.923 3.064 1.00 93.56 176 ASP A CA 1
ATOM 1356 C C . ASP A 1 176 ? 2.730 -2.581 2.980 1.00 93.56 176 ASP A C 1
ATOM 1358 O O . ASP A 1 176 ? 2.681 -1.777 3.913 1.00 93.56 176 ASP A O 1
ATOM 1362 N N . LEU A 1 177 ? 3.294 -2.269 1.804 1.00 92.19 177 LEU A N 1
ATOM 1363 C CA . LEU A 1 177 ? 4.011 -1.014 1.547 1.00 92.19 177 LEU A CA 1
ATOM 1364 C C . LEU A 1 177 ? 3.121 0.218 1.811 1.00 92.19 177 LEU A C 1
ATOM 1366 O O . LEU A 1 177 ? 3.549 1.194 2.435 1.00 92.19 177 LEU A O 1
ATOM 1370 N N . VAL A 1 178 ? 1.866 0.184 1.347 1.00 94.12 178 VAL A N 1
ATOM 1371 C CA . VAL A 1 178 ? 0.901 1.277 1.547 1.00 94.12 178 VAL A CA 1
ATOM 1372 C C . VAL A 1 178 ? 0.479 1.375 3.012 1.00 94.12 178 VAL A C 1
ATOM 1374 O O . VAL A 1 178 ? 0.417 2.486 3.543 1.00 94.12 178 VAL A O 1
ATOM 1377 N N . GLN A 1 179 ? 0.218 0.249 3.684 1.00 93.50 179 GLN A N 1
ATOM 1378 C CA . GLN A 1 179 ? -0.129 0.231 5.107 1.00 93.50 179 GLN A CA 1
ATOM 1379 C C . GLN A 1 179 ? 0.959 0.898 5.956 1.00 93.50 179 GLN A C 1
ATOM 1381 O O . GLN A 1 179 ? 0.640 1.742 6.798 1.00 93.50 179 GLN A O 1
ATOM 1386 N N . ASP A 1 180 ? 2.227 0.590 5.694 1.00 90.94 180 ASP A N 1
ATOM 1387 C CA . ASP A 1 180 ? 3.353 1.195 6.399 1.00 90.94 180 ASP A CA 1
ATOM 1388 C C . ASP A 1 180 ? 3.414 2.717 6.209 1.00 90.94 180 ASP A C 1
ATOM 1390 O O . ASP A 1 180 ? 3.613 3.464 7.172 1.00 90.94 180 ASP A O 1
ATOM 1394 N N . GLN A 1 181 ? 3.218 3.211 4.982 1.00 91.38 181 GLN A N 1
ATOM 1395 C CA . GLN A 1 181 ? 3.238 4.657 4.725 1.00 91.38 181 GLN A CA 1
ATOM 1396 C C . GLN A 1 181 ? 2.038 5.375 5.352 1.00 91.38 181 GLN A C 1
ATOM 1398 O O . GLN A 1 181 ? 2.187 6.463 5.912 1.00 91.38 181 GLN A O 1
ATOM 1403 N N . VAL A 1 182 ? 0.857 4.755 5.341 1.00 92.62 182 VAL A N 1
ATOM 1404 C CA . VAL A 1 182 ? -0.327 5.292 6.027 1.00 92.62 182 VAL A CA 1
ATOM 1405 C C . VAL A 1 182 ? -0.104 5.340 7.546 1.00 92.62 182 VAL A C 1
ATOM 1407 O O . VAL A 1 182 ? -0.415 6.352 8.186 1.00 92.62 182 VAL A O 1
ATOM 1410 N N . ALA A 1 183 ? 0.529 4.313 8.121 1.00 91.12 183 ALA A N 1
ATOM 1411 C CA . ALA A 1 183 ? 0.908 4.290 9.532 1.00 91.12 183 ALA A CA 1
ATOM 1412 C C . ALA A 1 183 ? 1.914 5.398 9.887 1.00 91.12 183 ALA A C 1
ATOM 1414 O O . ALA A 1 183 ? 1.764 6.057 10.921 1.00 91.12 183 ALA A O 1
ATOM 1415 N N . ARG A 1 184 ? 2.894 5.671 9.013 1.00 89.44 184 ARG A N 1
ATOM 1416 C CA . ARG A 1 184 ? 3.844 6.791 9.168 1.00 89.44 184 ARG A CA 1
ATOM 1417 C C . ARG A 1 184 ? 3.162 8.159 9.129 1.00 89.44 184 ARG A C 1
ATOM 1419 O O . ARG A 1 184 ? 3.584 9.056 9.852 1.00 89.44 184 ARG A O 1
ATOM 1426 N N . ALA A 1 185 ? 2.061 8.296 8.390 1.00 88.62 185 ALA A N 1
ATOM 1427 C CA . ALA A 1 185 ? 1.201 9.483 8.416 1.00 88.62 185 ALA A CA 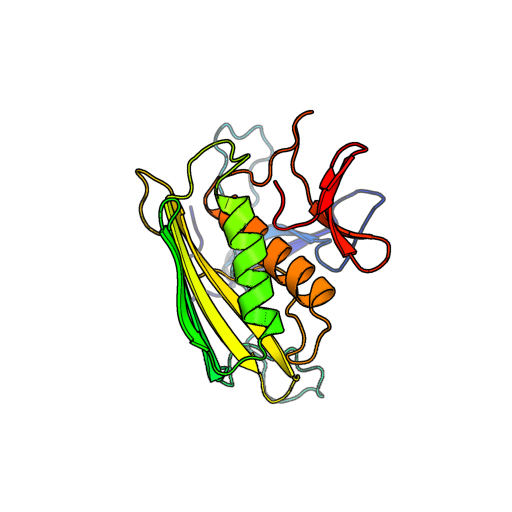1
ATOM 1428 C C . ALA A 1 185 ? 0.286 9.564 9.664 1.00 88.62 185 ALA A C 1
ATOM 1430 O O . ALA A 1 185 ? -0.594 10.431 9.758 1.00 88.62 185 ALA A O 1
ATOM 1431 N N . HIS A 1 186 ? 0.502 8.682 10.647 1.00 89.19 186 HIS A N 1
ATOM 1432 C CA . HIS A 1 186 ? -0.264 8.549 11.885 1.00 89.19 186 HIS A CA 1
ATOM 1433 C C . HIS A 1 186 ? -1.743 8.209 11.660 1.00 89.19 186 HIS A C 1
ATOM 1435 O O . HIS A 1 186 ? -2.614 8.712 12.377 1.00 89.19 186 HIS A O 1
ATOM 1441 N N . VAL A 1 187 ? -2.028 7.362 10.670 1.00 90.62 187 VAL A N 1
ATOM 1442 C CA . VAL A 1 187 ? -3.354 6.783 10.436 1.00 90.62 187 VAL A CA 1
ATOM 1443 C C . VAL A 1 187 ? -3.248 5.267 10.527 1.00 90.62 187 VAL A C 1
ATOM 1445 O O . VAL A 1 187 ? -2.363 4.652 9.947 1.00 90.62 187 VAL A O 1
ATOM 1448 N N . ALA A 1 188 ? -4.153 4.648 11.274 1.00 91.81 188 ALA A N 1
ATOM 1449 C CA . ALA A 1 188 ? -4.240 3.202 11.359 1.00 91.81 188 ALA A CA 1
ATOM 1450 C C . ALA A 1 188 ? -5.196 2.671 10.284 1.00 91.81 188 ALA A C 1
ATOM 1452 O O . ALA A 1 188 ? -6.373 3.040 10.279 1.00 91.81 188 ALA A O 1
ATOM 1453 N N . TRP A 1 189 ? -4.703 1.814 9.386 1.00 94.50 189 TRP A N 1
ATOM 1454 C CA . TRP A 1 189 ? -5.493 1.243 8.296 1.00 94.50 189 TRP A CA 1
ATOM 1455 C C . TRP A 1 189 ? -4.906 -0.091 7.781 1.00 94.50 189 TRP A C 1
ATOM 1457 O O . TRP A 1 189 ? -3.683 -0.223 7.747 1.00 94.50 189 TRP A O 1
ATOM 1467 N N . PRO A 1 190 ? -5.743 -1.061 7.364 1.00 93.94 190 PRO A N 1
ATOM 1468 C CA . PRO A 1 190 ? -7.169 -1.129 7.655 1.00 93.94 190 PRO A CA 1
ATOM 1469 C C . PRO A 1 190 ? -7.395 -1.571 9.105 1.00 93.94 190 PRO A C 1
ATOM 1471 O O . PRO A 1 190 ? -6.710 -2.448 9.640 1.00 93.94 190 PRO A O 1
ATOM 1474 N N . TRP A 1 191 ? -8.375 -0.954 9.756 1.00 90.00 191 TRP A N 1
ATOM 1475 C CA . TRP A 1 191 ? -8.795 -1.292 11.109 1.00 90.00 191 TRP A CA 1
ATOM 1476 C C . TRP A 1 191 ? -9.884 -2.369 11.087 1.00 90.00 191 TRP A C 1
ATOM 1478 O O . TRP A 1 191 ? -10.895 -2.252 10.393 1.00 90.00 191 TRP A O 1
ATOM 1488 N N . GLY A 1 192 ? -9.694 -3.438 11.855 1.00 87.12 192 GLY A N 1
ATOM 1489 C CA . GLY A 1 192 ? -10.651 -4.535 11.938 1.00 87.12 192 GLY A CA 1
ATOM 1490 C C . GLY A 1 192 ? -11.930 -4.156 12.689 1.00 87.12 192 GLY A C 1
ATOM 1491 O O . GLY A 1 192 ? -11.908 -3.345 13.615 1.00 87.12 192 GLY A O 1
ATOM 1492 N N . ASP A 1 193 ? -13.037 -4.824 12.352 1.00 83.31 193 ASP A N 1
ATOM 1493 C CA . ASP A 1 193 ? -14.359 -4.602 12.972 1.00 83.31 193 ASP A CA 1
ATOM 1494 C C . ASP A 1 193 ? -14.359 -4.898 14.483 1.00 83.31 193 ASP A C 1
ATOM 1496 O O . ASP A 1 193 ? -15.055 -4.259 15.267 1.00 83.31 193 ASP A O 1
ATOM 1500 N N . THR A 1 194 ? -13.526 -5.847 14.913 1.00 82.56 194 THR A N 1
ATOM 1501 C CA . THR A 1 194 ? -13.312 -6.204 16.326 1.00 82.56 194 THR A CA 1
ATOM 1502 C C . THR A 1 194 ? -12.175 -5.408 16.979 1.00 82.56 194 THR A C 1
ATOM 1504 O O . THR A 1 194 ? -11.704 -5.760 18.063 1.00 82.56 194 THR A O 1
ATOM 1507 N N . GLY A 1 195 ? -11.680 -4.377 16.294 1.00 82.00 195 GLY A N 1
ATOM 1508 C CA . GLY A 1 195 ? -10.526 -3.579 16.680 1.00 82.00 195 GLY A CA 1
ATOM 1509 C C . GLY A 1 195 ? -9.171 -4.230 16.378 1.00 82.00 195 GLY A C 1
ATOM 1510 O O . GLY A 1 195 ? -9.005 -5.453 16.438 1.00 82.00 195 GLY A O 1
ATOM 1511 N N . GLY A 1 196 ? -8.182 -3.371 16.124 1.00 86.00 196 GLY A N 1
ATOM 1512 C CA . GLY A 1 196 ? -6.801 -3.727 15.797 1.00 86.00 196 GLY A CA 1
ATOM 1513 C C . GLY A 1 196 ? -6.496 -3.628 14.303 1.00 86.00 196 GLY A C 1
ATOM 1514 O O . GLY A 1 196 ? -7.403 -3.647 13.475 1.00 86.00 196 GLY A O 1
ATOM 1515 N N . PHE A 1 197 ? -5.210 -3.532 13.971 1.00 89.75 197 PHE A N 1
ATOM 1516 C CA . PHE A 1 197 ? -4.734 -3.559 12.589 1.00 89.75 197 PHE A CA 1
ATOM 1517 C C . PHE A 1 197 ? -5.008 -4.912 11.930 1.00 89.75 197 PHE A C 1
ATOM 1519 O O . PHE A 1 197 ? -4.904 -5.962 12.572 1.00 89.75 197 PHE A O 1
ATOM 1526 N N . MET A 1 198 ? -5.338 -4.876 10.643 1.00 93.06 198 MET A N 1
ATOM 1527 C CA . MET A 1 198 ? -5.351 -6.050 9.779 1.00 93.06 198 MET A CA 1
ATOM 1528 C C . MET A 1 198 ? -4.053 -6.092 8.972 1.00 93.06 198 MET A C 1
ATOM 1530 O O . MET A 1 198 ? -3.619 -5.060 8.479 1.00 93.06 198 MET A O 1
ATOM 1534 N N . THR A 1 199 ? -3.451 -7.266 8.814 1.00 94.12 199 THR A N 1
ATOM 1535 C CA . THR A 1 199 ? -2.197 -7.452 8.062 1.00 94.12 199 THR A CA 1
ATOM 1536 C C . THR A 1 199 ? -2.503 -8.111 6.718 1.00 94.12 199 THR A C 1
ATOM 1538 O O . THR A 1 199 ? -3.291 -9.065 6.703 1.00 94.12 199 THR A O 1
ATOM 1541 N N . PRO A 1 200 ? -1.912 -7.661 5.601 1.00 95.50 200 PRO A N 1
ATOM 1542 C CA . PRO A 1 200 ? -2.095 -8.321 4.317 1.00 95.50 200 PRO A CA 1
ATOM 1543 C C . PRO A 1 200 ? -1.385 -9.681 4.326 1.00 95.50 200 PRO A C 1
ATOM 1545 O O . PRO A 1 200 ? -0.283 -9.826 4.854 1.00 95.50 200 PRO A O 1
ATOM 1548 N N . ARG A 1 201 ? -2.040 -10.717 3.803 1.00 95.81 201 ARG A N 1
ATOM 1549 C CA . ARG A 1 201 ? -1.510 -12.086 3.740 1.00 95.81 201 ARG A CA 1
ATOM 1550 C C . ARG A 1 201 ? -2.001 -12.798 2.495 1.00 95.81 201 ARG A C 1
ATOM 1552 O O . ARG A 1 201 ? -3.090 -12.517 2.005 1.00 95.81 201 ARG A O 1
ATOM 1559 N N . LEU A 1 202 ? -1.232 -13.787 2.058 1.00 96.06 202 LEU A N 1
ATOM 1560 C CA . LEU A 1 202 ? -1.689 -14.770 1.088 1.00 96.06 202 LEU A CA 1
ATOM 1561 C C . LEU A 1 202 ? -2.293 -15.965 1.840 1.00 96.06 202 LEU A C 1
ATOM 1563 O O . LEU A 1 202 ? -1.602 -16.621 2.621 1.00 96.06 202 LEU A O 1
ATOM 1567 N N . VAL A 1 203 ? -3.580 -16.238 1.631 1.00 96.12 203 VAL A N 1
ATOM 1568 C CA . VAL A 1 203 ? -4.284 -17.400 2.197 1.00 96.12 203 VAL A CA 1
ATOM 1569 C C . VAL A 1 203 ? -4.937 -18.149 1.050 1.00 96.12 203 VAL A C 1
ATOM 1571 O O . VAL A 1 203 ? -5.712 -17.560 0.305 1.00 96.12 203 VAL A O 1
ATOM 1574 N N . ASP A 1 204 ? -4.588 -19.426 0.882 1.00 94.88 204 ASP A N 1
ATOM 1575 C CA . ASP A 1 204 ? -5.053 -20.261 -0.235 1.00 94.88 204 ASP A CA 1
ATOM 1576 C C . ASP A 1 204 ? -4.858 -19.586 -1.607 1.00 94.88 204 ASP A C 1
ATOM 1578 O O . ASP A 1 204 ? -5.736 -19.610 -2.465 1.00 94.88 204 ASP A O 1
ATOM 1582 N N . ALA A 1 205 ? -3.689 -18.957 -1.789 1.00 95.12 205 ALA A N 1
ATOM 1583 C CA . ALA A 1 205 ? -3.312 -18.180 -2.974 1.00 95.12 205 ALA A CA 1
ATOM 1584 C C . ALA A 1 205 ? -4.182 -16.939 -3.256 1.00 95.12 205 ALA A C 1
ATOM 1586 O O . ALA A 1 205 ? -4.137 -16.418 -4.362 1.00 95.12 205 ALA A O 1
ATOM 1587 N N . VAL A 1 206 ? -4.928 -16.432 -2.270 1.00 97.31 206 VAL A N 1
ATOM 1588 C CA . VAL A 1 206 ? -5.722 -15.198 -2.376 1.00 97.31 206 VAL A CA 1
ATOM 1589 C C . VAL A 1 206 ? -5.187 -14.144 -1.410 1.00 97.31 206 VAL A C 1
ATOM 1591 O O . VAL A 1 206 ? -4.935 -14.434 -0.237 1.00 97.31 206 VAL A O 1
ATOM 1594 N N . ALA A 1 207 ? -5.032 -12.909 -1.884 1.00 97.75 207 ALA A N 1
ATOM 1595 C CA . ALA A 1 207 ? -4.646 -11.777 -1.059 1.00 97.75 207 ALA A CA 1
ATOM 1596 C C . ALA A 1 207 ? -5.807 -11.363 -0.150 1.00 97.75 207 ALA A C 1
ATOM 1598 O O . ALA A 1 207 ? -6.887 -10.964 -0.607 1.00 97.75 207 ALA A O 1
ATOM 1599 N N . VAL A 1 208 ? -5.575 -11.436 1.157 1.00 97.88 208 VAL A N 1
ATOM 1600 C CA . VAL A 1 208 ? -6.557 -11.105 2.188 1.00 97.88 208 VAL A CA 1
ATOM 1601 C C . VAL A 1 208 ? -5.979 -10.159 3.234 1.00 97.88 208 VAL A C 1
ATOM 1603 O O . VAL A 1 208 ? -4.821 -10.263 3.627 1.00 97.88 208 VAL A O 1
ATOM 1606 N N . TRP A 1 209 ? -6.823 -9.286 3.767 1.00 96.88 209 TRP A N 1
ATOM 1607 C CA . TRP A 1 209 ? -6.612 -8.664 5.063 1.00 96.88 209 TRP A CA 1
ATOM 1608 C C . TRP A 1 209 ? -6.934 -9.669 6.160 1.00 96.88 209 TRP A C 1
ATOM 1610 O O . TRP A 1 209 ? -8.064 -10.157 6.257 1.00 96.88 209 TRP A O 1
ATOM 1620 N N . SER A 1 210 ? -5.956 -9.953 7.013 1.00 95.12 210 SER A N 1
ATOM 1621 C CA . SER A 1 210 ? -6.082 -10.868 8.144 1.00 95.12 210 SER A CA 1
ATOM 1622 C C . SER A 1 210 ? -6.084 -10.099 9.463 1.00 95.12 210 SER A C 1
ATOM 1624 O O . SER A 1 210 ? -5.123 -9.405 9.787 1.00 95.12 210 SER A O 1
ATOM 1626 N N . GLY A 1 211 ? -7.146 -10.255 10.252 1.00 89.69 211 GLY A N 1
ATOM 1627 C CA . GLY A 1 211 ? -7.275 -9.714 11.611 1.00 89.69 211 GLY A CA 1
ATOM 1628 C C . GLY A 1 211 ? -7.541 -10.812 12.646 1.00 89.69 211 GLY A C 1
ATOM 1629 O O . GLY A 1 211 ? -7.280 -11.988 12.403 1.00 89.69 211 GLY A O 1
ATOM 1630 N N . LYS A 1 212 ? -8.096 -10.452 13.811 1.00 85.50 212 LYS A N 1
ATOM 1631 C CA . LYS A 1 212 ? -8.450 -11.401 14.887 1.00 85.50 212 LYS A CA 1
ATOM 1632 C C . LYS A 1 212 ? -9.542 -12.393 14.447 1.00 85.50 212 LYS A C 1
ATOM 1634 O O . LYS A 1 212 ? -10.719 -12.173 14.701 1.00 85.50 212 LYS A O 1
ATOM 1639 N N . GLY A 1 213 ? -9.142 -13.487 13.797 1.00 78.62 213 GLY A N 1
ATOM 1640 C CA . GLY A 1 213 ? -10.024 -14.587 13.387 1.00 78.62 213 GLY A CA 1
ATOM 1641 C C . GLY A 1 213 ? -10.864 -14.325 12.132 1.00 78.62 213 GLY A C 1
ATOM 1642 O O . GLY A 1 213 ? -11.754 -15.115 11.829 1.00 78.62 213 GLY A O 1
ATOM 1643 N N . HIS A 1 214 ? -10.594 -13.242 11.398 1.00 85.00 214 HIS A N 1
ATOM 1644 C CA . HIS A 1 214 ? -11.339 -12.876 10.195 1.00 85.00 214 HIS A CA 1
ATOM 1645 C C . HIS A 1 214 ? -10.399 -12.554 9.041 1.00 85.00 214 HIS A C 1
ATOM 1647 O O . HIS A 1 214 ? -9.438 -11.802 9.215 1.00 85.00 214 HIS A O 1
ATOM 1653 N N . HIS A 1 215 ? -10.727 -13.091 7.865 1.00 92.75 215 HIS A N 1
ATOM 1654 C CA . HIS A 1 215 ? -10.087 -12.763 6.598 1.00 92.75 215 HIS A CA 1
ATOM 1655 C C . HIS A 1 215 ? -11.089 -12.045 5.692 1.00 92.75 215 HIS A C 1
ATOM 1657 O O . HIS A 1 215 ? -12.265 -12.417 5.627 1.00 92.75 215 HIS A O 1
ATOM 1663 N N . ARG A 1 216 ? -10.627 -11.016 4.990 1.00 95.06 216 ARG A N 1
ATOM 1664 C CA . ARG A 1 216 ? -11.385 -10.312 3.949 1.00 95.06 216 ARG A CA 1
ATOM 1665 C C . ARG A 1 216 ? -10.505 -10.191 2.723 1.00 95.06 216 ARG A C 1
ATOM 1667 O O . ARG A 1 216 ? -9.343 -9.846 2.870 1.00 95.06 216 ARG A O 1
ATOM 1674 N N . VAL A 1 217 ? -11.035 -10.472 1.540 1.00 97.25 217 VAL A N 1
ATOM 1675 C CA . VAL A 1 217 ? -10.265 -10.321 0.299 1.00 97.25 217 VAL A CA 1
ATOM 1676 C C . VAL A 1 217 ? -9.866 -8.854 0.135 1.00 97.25 217 VAL A C 1
ATOM 1678 O O . VAL A 1 217 ? -10.687 -7.966 0.367 1.00 97.25 217 VAL A O 1
ATOM 1681 N N . ILE A 1 218 ? -8.614 -8.591 -0.237 1.00 97.62 218 ILE A N 1
ATOM 1682 C CA . ILE A 1 218 ? -8.163 -7.221 -0.515 1.00 97.62 218 ILE A CA 1
ATOM 1683 C C . ILE A 1 218 ? -8.883 -6.717 -1.772 1.00 97.62 218 ILE A C 1
ATOM 1685 O O . ILE A 1 218 ? -8.887 -7.401 -2.799 1.00 97.62 218 ILE A O 1
ATOM 1689 N N . GLY A 1 219 ? -9.485 -5.534 -1.687 1.00 95.19 219 GLY A N 1
ATOM 1690 C CA . GLY A 1 219 ? -10.378 -4.941 -2.682 1.00 95.19 219 GLY A CA 1
ATOM 1691 C C . GLY A 1 219 ? -11.860 -5.251 -2.458 1.00 95.19 219 GLY A C 1
ATOM 1692 O O . GLY A 1 219 ? -12.630 -5.205 -3.414 1.00 95.19 219 GLY A O 1
ATOM 1693 N N . SER A 1 220 ? -12.260 -5.619 -1.2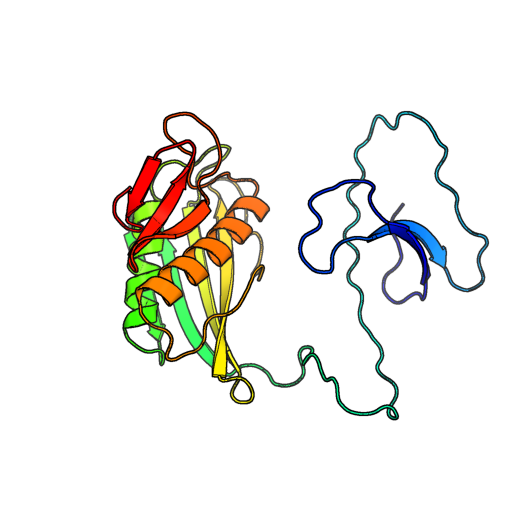37 1.00 92.88 220 SER A N 1
ATOM 1694 C CA . SER A 1 220 ? -13.654 -5.957 -0.898 1.00 92.88 220 SER A CA 1
ATOM 1695 C C . SER A 1 220 ? -14.144 -5.403 0.448 1.00 92.88 220 SER A C 1
ATOM 1697 O O . SER A 1 220 ? -15.186 -5.854 0.939 1.00 92.88 220 SER A O 1
ATOM 1699 N N . LEU A 1 221 ? -13.379 -4.506 1.087 1.00 85.44 221 LEU A N 1
ATOM 1700 C CA . LEU A 1 221 ? -13.663 -4.023 2.447 1.00 85.44 221 LEU A CA 1
ATOM 1701 C C . LEU A 1 221 ? -14.831 -3.045 2.573 1.00 85.44 221 LEU A C 1
ATOM 1703 O O . LEU A 1 221 ? -15.151 -2.315 1.614 1.00 85.44 221 LEU A O 1
#

Secondary structure (DSSP, 8-state):
-PPPTT--EEEEEEEPP-S---SS--EEEEEEEETTS---PPPSS--SS-------------S-S-------S-S--EEEEEEEEETTTEEEEEEE-S-HHHHHHHHHHHHHTTS--BSS-EEEEEEEEEEETTTTEEEEEEEEEETTS-B---B--SPPEETT--HHHHHHHHHHHHHHHHHHTT-B-SBPTTSSB-EEEEETTEEEEE-SS-EEETT--

pLDDT: mean 77.73, std 21.01, range [28.5, 97.88]

Organism: Rhodococcus wratislaviensis (NCBI:txid44752)